Protein AF-0000000067830133 (afdb_homodimer)

Sequence (216 aa):
MEHTEMVDASSPPAPNNGHDHGHASHGDVVKRLNRAKGHLASIVTMIEEGRPCVDLAQQLHAVENALRNAKQILIHDHIDHCLSGAIEGNGRATRQALAEFKTLAKYLMEHTEMVDASSPPAPNNGHDHGHASHGDVVKRLNRAKGHLASIVTMIEEGRPCVDLAQQLHAVENALRNAKQILIHDHIDHCLSGAIEGNGRATRQALAEFKTLAKYL

Structure (mmCIF, N/CA/C/O backbone):
data_AF-0000000067830133-model_v1
#
loop_
_entity.id
_entity.type
_entity.pdbx_description
1 polymer 'Metal resistance protein'
#
loop_
_atom_site.group_PDB
_atom_site.id
_atom_site.type_symbol
_atom_site.label_atom_id
_atom_site.label_alt_id
_atom_site.label_comp_id
_atom_site.label_asym_id
_atom_site.label_entity_id
_atom_site.label_seq_id
_atom_site.pdbx_PDB_ins_code
_atom_site.Cartn_x
_atom_site.Cartn_y
_atom_site.Cartn_z
_atom_site.occupancy
_atom_site.B_iso_or_equiv
_atom_site.auth_seq_id
_atom_site.auth_comp_id
_atom_site.auth_asym_id
_atom_site.auth_atom_id
_atom_site.pdbx_PDB_model_num
ATOM 1 N N . MET A 1 1 ? -17.328 -45.812 -53.469 1 32.5 1 MET A N 1
ATOM 2 C CA . MET A 1 1 ? -17.875 -46.125 -52.125 1 32.5 1 MET A CA 1
ATOM 3 C C . MET A 1 1 ? -16.938 -45.625 -51.031 1 32.5 1 MET A C 1
ATOM 5 O O . MET A 1 1 ? -15.945 -46.281 -50.719 1 32.5 1 MET A O 1
ATOM 9 N N . GLU A 1 2 ? -16.656 -44.188 -51.062 1 34.31 2 GLU A N 1
ATOM 10 C CA . GLU A 1 2 ? -15.617 -43.406 -50.438 1 34.31 2 GLU A CA 1
ATOM 11 C C . GLU A 1 2 ? -15.773 -43.406 -48.906 1 34.31 2 GLU A C 1
ATOM 13 O O . GLU A 1 2 ? -16.844 -43.094 -48.406 1 34.31 2 GLU A O 1
ATOM 18 N N . HIS A 1 3 ? -15.148 -44.375 -48.281 1 36.84 3 HIS A N 1
ATOM 19 C CA . HIS A 1 3 ? -15.156 -44.625 -46.812 1 36.84 3 HIS A CA 1
ATOM 20 C C . HIS A 1 3 ? -14.633 -43.406 -46.062 1 36.84 3 HIS A C 1
ATOM 22 O O . HIS A 1 3 ? -13.422 -43.156 -46.062 1 36.84 3 HIS A O 1
ATOM 28 N N . THR A 1 4 ? -15.336 -42.281 -46.156 1 35.41 4 THR A N 1
ATOM 29 C CA . THR A 1 4 ? -14.883 -41.094 -45.438 1 35.41 4 THR A CA 1
ATOM 30 C C . THR A 1 4 ? -14.758 -41.375 -43.938 1 35.41 4 THR A C 1
ATOM 32 O O . THR A 1 4 ? -15.734 -41.781 -43.312 1 35.41 4 THR A O 1
ATOM 35 N N . GLU A 1 5 ? -13.602 -41.906 -43.594 1 36.25 5 GLU A N 1
ATOM 36 C CA . GLU A 1 5 ? -13.289 -42.25 -42.219 1 36.25 5 GLU A CA 1
ATOM 37 C C . GLU A 1 5 ? -13.57 -41.031 -41.312 1 36.25 5 GLU A C 1
ATOM 39 O O . GLU A 1 5 ? -13.094 -39.938 -41.562 1 36.25 5 GLU A O 1
ATOM 44 N N . MET A 1 6 ? -14.797 -41.062 -40.656 1 32.88 6 MET A N 1
ATOM 45 C CA . MET A 1 6 ? -15.258 -40.125 -39.625 1 32.88 6 MET A CA 1
ATOM 46 C C . MET A 1 6 ? -14.234 -40 -38.5 1 32.88 6 MET A C 1
ATOM 48 O O . MET A 1 6 ? -13.922 -40.969 -37.844 1 32.88 6 MET A O 1
ATOM 52 N N . VAL A 1 7 ? -13.195 -39.219 -38.719 1 40.38 7 VAL A N 1
ATOM 53 C CA . VAL A 1 7 ? -12.234 -38.906 -37.656 1 40.38 7 VAL A CA 1
ATOM 54 C C . VAL A 1 7 ? -12.969 -38.562 -36.375 1 40.38 7 VAL A C 1
ATOM 56 O O . VAL A 1 7 ? -13.969 -37.844 -36.406 1 40.38 7 VAL A O 1
ATOM 59 N N . ASP A 1 8 ? -13.062 -39.469 -35.5 1 30.95 8 ASP A N 1
ATOM 60 C CA . ASP A 1 8 ? -13.695 -39.344 -34.188 1 30.95 8 ASP A CA 1
ATOM 61 C C . ASP A 1 8 ? -13.195 -38.125 -33.469 1 30.95 8 ASP A C 1
ATOM 63 O O . ASP A 1 8 ? -12 -38 -33.188 1 30.95 8 ASP A O 1
ATOM 67 N N . ALA A 1 9 ? -13.68 -36.938 -33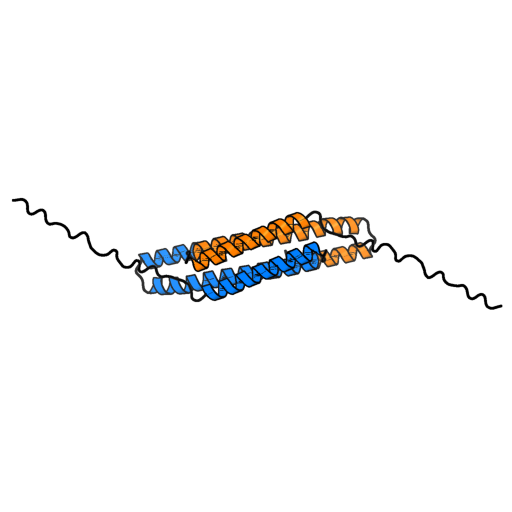.812 1 43.06 9 ALA A N 1
ATOM 68 C CA . ALA A 1 9 ? -13.484 -35.594 -33.219 1 43.06 9 ALA A CA 1
ATOM 69 C C . ALA A 1 9 ? -13.617 -35.656 -31.688 1 43.06 9 ALA A C 1
ATOM 71 O O . ALA A 1 9 ? -13.469 -34.656 -31.016 1 43.06 9 ALA A O 1
ATOM 72 N N . SER A 1 10 ? -14.297 -36.688 -31.312 1 35.19 10 SER A N 1
ATOM 73 C CA . SER A 1 10 ? -14.789 -36.344 -29.984 1 35.19 10 SER A CA 1
ATOM 74 C C . SER A 1 10 ? -13.664 -36.375 -28.953 1 35.19 10 SER A C 1
ATOM 76 O O . SER A 1 10 ? -13.781 -37.031 -27.922 1 35.19 10 SER A O 1
ATOM 78 N N . SER A 1 11 ? -12.43 -36.469 -29.297 1 39.44 11 SER A N 1
ATOM 79 C CA . SER A 1 11 ? -11.625 -36.656 -28.094 1 39.44 11 SER A CA 1
ATOM 80 C C . SER A 1 11 ? -11.984 -35.656 -27 1 39.44 11 SER A C 1
ATOM 82 O O . SER A 1 11 ? -12.188 -34.5 -27.281 1 39.44 11 SER A O 1
ATOM 84 N N . PRO A 1 12 ? -12.594 -36.156 -25.828 1 38.81 12 PRO A N 1
ATOM 85 C CA . PRO A 1 12 ? -12.969 -35.25 -24.75 1 38.81 12 PRO A CA 1
ATOM 86 C C . PRO A 1 12 ? -11.891 -34.188 -24.469 1 38.81 12 PRO A C 1
ATOM 88 O O . PRO A 1 12 ? -10.719 -34.406 -24.781 1 38.81 12 PRO A O 1
ATOM 91 N N . PRO A 1 13 ? -12.266 -32.875 -24.625 1 39.16 13 PRO A N 1
ATOM 92 C CA . PRO A 1 13 ? -11.281 -31.844 -24.312 1 39.16 13 PRO A CA 1
ATOM 93 C C . PRO A 1 13 ? -10.406 -32.219 -23.109 1 39.16 13 PRO A C 1
ATOM 95 O O . PRO A 1 13 ? -10.828 -33 -22.25 1 39.16 13 PRO A O 1
ATOM 98 N N . ALA A 1 14 ? -9.141 -32.469 -23.25 1 43.47 14 ALA A N 1
ATOM 99 C CA . ALA A 1 14 ? -8.195 -32.719 -22.172 1 43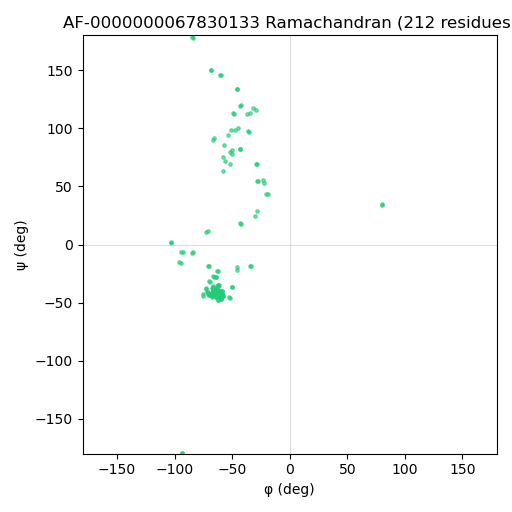.47 14 ALA A CA 1
ATOM 100 C C . ALA A 1 14 ? -8.602 -32 -20.891 1 43.47 14 ALA A C 1
ATOM 102 O O . ALA A 1 14 ? -9.234 -30.938 -20.953 1 43.47 14 ALA A O 1
ATOM 103 N N . PRO A 1 15 ? -8.93 -32.719 -19.812 1 36.06 15 PRO A N 1
ATOM 104 C CA . PRO A 1 15 ? -9.188 -31.953 -18.594 1 36.06 15 PRO A CA 1
ATOM 105 C C . PRO A 1 15 ? -8.281 -30.734 -18.484 1 36.06 15 PRO A C 1
ATOM 107 O O . PRO A 1 15 ? -7.172 -30.719 -19.031 1 36.06 15 PRO A O 1
ATOM 110 N N . ASN A 1 16 ? -8.773 -29.531 -18.906 1 33.25 16 ASN A N 1
ATOM 111 C CA . ASN A 1 16 ? -8.031 -28.344 -18.531 1 33.25 16 ASN A CA 1
ATOM 112 C C . ASN A 1 16 ? -7.281 -28.531 -17.219 1 33.25 16 ASN A C 1
ATOM 114 O O . ASN A 1 16 ? -7.898 -28.734 -16.172 1 33.25 16 ASN A O 1
ATOM 118 N N . ASN A 1 17 ? -6.418 -29.578 -17.078 1 32.44 17 ASN A N 1
ATOM 119 C CA . ASN A 1 17 ? -5.605 -29.547 -15.875 1 32.44 17 ASN A CA 1
ATOM 120 C C . ASN A 1 17 ? -5.359 -28.125 -15.391 1 32.44 17 ASN A C 1
ATOM 122 O O . ASN A 1 17 ? -4.492 -27.422 -15.93 1 32.44 17 ASN A O 1
ATOM 126 N N . GLY A 1 18 ? -6.211 -27.172 -15.625 1 35.28 18 GLY A N 1
ATOM 127 C CA . GLY A 1 18 ? -6.113 -25.859 -15.008 1 35.28 18 GLY A CA 1
ATOM 128 C C . GLY A 1 18 ? -5.461 -25.891 -13.641 1 35.28 18 GLY A C 1
ATOM 129 O O . GLY A 1 18 ? -5.973 -26.516 -12.711 1 35.28 18 GLY A O 1
ATOM 130 N N . HIS A 1 19 ? -4.184 -26.156 -13.492 1 38.12 19 HIS A N 1
ATOM 131 C CA . HIS A 1 19 ? -3.475 -25.953 -12.234 1 38.12 19 HIS A CA 1
ATOM 132 C C . HIS A 1 19 ? -4.18 -24.922 -11.359 1 38.12 19 HIS A C 1
ATOM 134 O O . HIS A 1 19 ? -4.258 -23.75 -11.719 1 38.12 19 HIS A O 1
ATOM 140 N N . ASP A 1 20 ? -5.418 -25 -11 1 43.69 20 ASP A N 1
ATOM 141 C CA . ASP A 1 20 ? -6.074 -24.266 -9.93 1 43.69 20 ASP A CA 1
ATOM 142 C C . ASP A 1 20 ? -5.059 -23.734 -8.93 1 43.69 20 ASP A C 1
ATOM 144 O O . ASP A 1 20 ? -4.578 -24.484 -8.07 1 43.69 20 ASP A O 1
ATOM 148 N N . HIS A 1 21 ? -3.902 -23.156 -9.312 1 47.38 21 HIS A N 1
ATOM 149 C CA . HIS A 1 21 ? -2.795 -22.609 -8.531 1 47.38 21 HIS A CA 1
ATOM 150 C C . HIS A 1 21 ? -3.305 -21.781 -7.359 1 47.38 21 HIS A C 1
ATOM 152 O O . HIS A 1 21 ? -3.172 -20.547 -7.359 1 47.38 21 HIS A O 1
ATOM 158 N N . GLY A 1 22 ? -4.512 -21.922 -6.949 1 55.16 22 GLY A N 1
ATOM 159 C CA . GLY A 1 22 ? -4.625 -21.297 -5.637 1 55.16 22 GLY A CA 1
ATOM 160 C C . GLY A 1 22 ? -3.443 -21.609 -4.734 1 55.16 22 GLY A C 1
ATOM 161 O O . GLY A 1 22 ? -3.252 -22.75 -4.312 1 55.16 22 GLY A O 1
ATOM 162 N N . HIS A 1 23 ? -2.309 -20.797 -4.957 1 65.69 23 HIS A N 1
ATOM 163 C CA . HIS A 1 23 ? -1.154 -20.969 -4.078 1 65.69 23 HIS A CA 1
ATOM 164 C C . HIS A 1 23 ? -1.579 -21.031 -2.617 1 65.69 23 HIS A C 1
ATOM 166 O O . HIS A 1 23 ? -2.658 -20.562 -2.256 1 65.69 23 HIS A O 1
ATOM 172 N N . ALA A 1 24 ? -1.068 -21.969 -1.893 1 68.44 24 ALA A N 1
ATOM 173 C CA . ALA A 1 24 ? -1.232 -22.141 -0.453 1 68.44 24 ALA A CA 1
ATOM 174 C C . ALA A 1 24 ? -1.333 -20.797 0.259 1 68.44 24 ALA A C 1
ATOM 176 O O . ALA A 1 24 ? -1.973 -20.688 1.308 1 68.44 24 ALA A O 1
ATOM 177 N N . SER A 1 25 ? -0.864 -19.797 -0.511 1 82.25 25 SER A N 1
ATOM 178 C CA . SER A 1 25 ? -0.755 -18.5 0.155 1 82.25 25 SER A CA 1
ATOM 179 C C . SER A 1 25 ? -2.002 -17.656 -0.077 1 82.25 25 SER A C 1
ATOM 181 O O . SER A 1 25 ? -2.211 -16.656 0.605 1 82.25 25 SER A O 1
ATOM 183 N N . HIS A 1 26 ? -2.932 -18.109 -0.928 1 88.75 26 HIS A N 1
ATOM 184 C CA . HIS A 1 26 ? -4.016 -17.219 -1.351 1 88.75 26 HIS A CA 1
ATOM 185 C C . HIS A 1 26 ? -4.93 -16.875 -0.181 1 88.75 26 HIS A C 1
ATOM 187 O O . HIS A 1 26 ? -5.348 -15.727 -0.035 1 88.75 26 HIS A O 1
ATOM 193 N N . GLY A 1 27 ? -5.152 -17.875 0.619 1 91.81 27 GLY A N 1
ATOM 194 C CA . GLY A 1 27 ? -5.965 -17.594 1.792 1 91.81 27 GLY A CA 1
ATOM 195 C C . GLY A 1 27 ? -5.34 -16.594 2.732 1 91.81 27 GLY A C 1
ATOM 196 O O . GLY A 1 27 ? -6.02 -15.68 3.221 1 91.81 27 GLY A O 1
ATOM 197 N N . ASP A 1 28 ? -4.09 -16.703 2.992 1 93.38 28 ASP A N 1
ATOM 198 C CA . ASP A 1 28 ? -3.361 -15.789 3.861 1 93.38 28 ASP A CA 1
ATOM 199 C C . ASP A 1 28 ? -3.324 -14.383 3.268 1 93.38 28 ASP A C 1
ATOM 201 O O . ASP A 1 28 ? -3.492 -13.398 3.986 1 93.38 28 ASP A O 1
ATOM 205 N N . VAL A 1 29 ? -3.111 -14.336 1.994 1 96.56 29 VAL A N 1
ATOM 206 C CA . VAL A 1 29 ? -3.047 -13.039 1.321 1 96.56 29 VAL A CA 1
ATOM 207 C C . VAL A 1 29 ? -4.402 -12.344 1.409 1 96.56 29 VAL A C 1
ATOM 209 O O . VAL A 1 29 ? -4.473 -11.141 1.675 1 96.56 29 VAL A O 1
ATOM 212 N N . VAL A 1 30 ? -5.48 -13.109 1.263 1 97.56 30 VAL A N 1
ATOM 213 C CA . VAL A 1 30 ? -6.824 -12.555 1.364 1 97.56 30 VAL A CA 1
ATOM 214 C C . VAL A 1 30 ? -7.039 -11.969 2.758 1 97.56 30 VAL A C 1
ATOM 216 O O . VAL A 1 30 ? -7.555 -10.852 2.9 1 97.56 30 VAL A O 1
ATOM 219 N N . LYS A 1 31 ? -6.605 -12.68 3.766 1 97.44 31 LYS A N 1
ATOM 220 C CA . LYS A 1 31 ? -6.746 -12.203 5.137 1 97.44 31 LYS A CA 1
ATOM 221 C C . LYS A 1 31 ? -5.961 -10.914 5.352 1 97.44 31 LYS A C 1
ATOM 223 O O . LYS A 1 31 ? -6.453 -9.977 5.984 1 97.44 31 LYS A O 1
ATOM 228 N N . ARG A 1 32 ? -4.77 -10.844 4.848 1 97.5 32 ARG A N 1
ATOM 229 C CA . ARG A 1 32 ? -3.918 -9.664 4.977 1 97.5 32 ARG A CA 1
ATOM 230 C C . ARG A 1 32 ? -4.535 -8.469 4.262 1 97.5 32 ARG A C 1
ATOM 232 O O . ARG A 1 32 ? -4.52 -7.352 4.785 1 97.5 32 ARG A O 1
ATOM 239 N N . LEU A 1 33 ? -5.086 -8.68 3.092 1 98.19 33 LEU A N 1
ATOM 240 C CA . LEU A 1 33 ? -5.691 -7.594 2.33 1 98.19 33 LEU A CA 1
ATOM 241 C C . LEU A 1 33 ? -6.941 -7.07 3.029 1 98.19 33 LEU A C 1
ATOM 243 O O . LEU A 1 33 ? -7.191 -5.863 3.045 1 98.19 33 LEU A O 1
ATOM 247 N N . ASN A 1 34 ? -7.691 -7.98 3.633 1 98.19 34 ASN A N 1
ATOM 248 C CA . ASN A 1 34 ? -8.875 -7.559 4.375 1 98.19 34 ASN A CA 1
ATOM 249 C C . ASN A 1 34 ? -8.5 -6.734 5.605 1 98.19 34 ASN A C 1
ATOM 251 O O . ASN A 1 34 ? -9.164 -5.754 5.926 1 98.19 34 ASN A O 1
ATOM 255 N N . ARG A 1 35 ? -7.434 -7.105 6.191 1 98.31 35 ARG A N 1
ATOM 256 C CA . ARG A 1 35 ? -6.941 -6.32 7.32 1 98.31 35 ARG A CA 1
ATOM 257 C C . ARG A 1 35 ? -6.484 -4.938 6.871 1 98.31 35 ARG A C 1
ATOM 259 O O . ARG A 1 35 ? -6.777 -3.938 7.527 1 98.31 35 ARG A O 1
ATOM 266 N N . ALA A 1 36 ? -5.824 -4.902 5.781 1 98.56 36 ALA A N 1
ATOM 267 C CA . ALA A 1 36 ? -5.359 -3.627 5.234 1 98.56 36 ALA A CA 1
ATOM 268 C C . ALA A 1 36 ? -6.535 -2.723 4.879 1 98.56 36 ALA A C 1
ATOM 270 O O . ALA A 1 36 ? -6.488 -1.513 5.117 1 98.56 36 ALA A O 1
ATOM 271 N N . LYS A 1 37 ? -7.566 -3.283 4.352 1 98.25 37 LYS A N 1
ATOM 272 C CA . LYS A 1 37 ? -8.781 -2.537 4.035 1 98.25 37 LYS A CA 1
ATOM 273 C C . LYS A 1 37 ? -9.375 -1.896 5.285 1 98.25 37 LYS A C 1
ATOM 275 O O . LYS A 1 37 ? -9.727 -0.716 5.277 1 98.25 37 LYS A O 1
ATOM 280 N N . GLY A 1 38 ? -9.461 -2.684 6.301 1 98 38 GLY A N 1
ATOM 281 C CA . GLY A 1 38 ? -9.953 -2.15 7.562 1 98 38 GLY A CA 1
ATOM 282 C C . GLY A 1 38 ? -9.094 -1.03 8.117 1 98 38 GLY A C 1
ATOM 283 O O . GLY A 1 38 ? -9.609 -0.029 8.609 1 98 38 GLY A O 1
ATOM 284 N N . HIS A 1 39 ? -7.789 -1.249 8.023 1 98.75 39 HIS A N 1
ATOM 285 C CA . HIS A 1 39 ? -6.859 -0.228 8.492 1 98.75 39 HIS A CA 1
ATOM 286 C C . HIS A 1 39 ? -7.02 1.068 7.711 1 98.75 39 HIS A C 1
ATOM 288 O O . HIS A 1 39 ? -7.027 2.156 8.289 1 98.75 39 HIS A O 1
ATOM 294 N N . LEU A 1 40 ? -7.219 0.953 6.434 1 98.56 40 LEU A N 1
ATOM 295 C CA . LEU A 1 40 ? -7.434 2.137 5.609 1 98.56 40 LEU A CA 1
ATOM 296 C C . LEU A 1 40 ? -8.711 2.861 6.023 1 98.56 40 LEU A C 1
ATOM 298 O O . LEU A 1 40 ? -8.742 4.094 6.074 1 98.56 40 LEU A O 1
ATOM 302 N N . ALA A 1 41 ? -9.75 2.105 6.332 1 98.19 41 ALA A N 1
ATOM 303 C CA . ALA A 1 41 ? -10.992 2.705 6.801 1 98.19 41 ALA A CA 1
ATOM 304 C C . ALA A 1 41 ? -10.781 3.479 8.102 1 98.19 41 ALA A C 1
ATOM 306 O O . ALA A 1 41 ? -11.32 4.57 8.273 1 98.19 41 ALA A O 1
ATOM 307 N N . SER A 1 42 ? -9.984 2.893 8.93 1 98.38 42 SER A N 1
ATOM 308 C CA . SER A 1 42 ? -9.68 3.555 10.188 1 98.38 42 SER A CA 1
ATOM 309 C C . SER A 1 42 ? -8.914 4.855 9.953 1 98.38 42 SER A C 1
ATOM 311 O O . SER A 1 42 ? -9.172 5.859 10.617 1 98.38 42 SER A O 1
ATOM 313 N N . ILE A 1 43 ? -8.023 4.848 9.031 1 98.38 43 ILE A N 1
ATOM 314 C CA . ILE A 1 43 ? -7.23 6.035 8.742 1 98.38 43 ILE A CA 1
ATOM 315 C C . ILE A 1 43 ? -8.133 7.141 8.195 1 98.38 43 ILE A C 1
ATOM 317 O O . ILE A 1 43 ? -7.969 8.312 8.547 1 98.38 43 ILE A O 1
ATOM 321 N N . VAL A 1 44 ? -9.086 6.785 7.359 1 97.94 44 VAL A N 1
ATOM 322 C CA . VAL A 1 44 ? -10.047 7.75 6.84 1 97.94 44 VAL A CA 1
ATOM 323 C C . VAL A 1 44 ? -10.789 8.414 7.996 1 97.94 44 VAL A C 1
ATOM 325 O O . VAL A 1 44 ? -10.938 9.633 8.031 1 97.94 44 VAL A O 1
ATOM 328 N N . THR A 1 45 ? -11.203 7.621 8.961 1 97.88 45 THR A N 1
ATOM 329 C CA . THR A 1 45 ? -11.875 8.141 10.148 1 97.88 45 THR A CA 1
ATOM 330 C C . THR A 1 45 ? -10.961 9.086 10.914 1 97.88 45 THR A C 1
ATOM 332 O O . THR A 1 45 ? -11.398 10.148 11.367 1 97.88 45 THR A O 1
ATOM 335 N N . MET A 1 46 ? -9.703 8.703 11.031 1 97.06 46 MET A N 1
ATOM 336 C CA . MET A 1 46 ? -8.727 9.531 11.742 1 97.06 46 MET A CA 1
ATOM 337 C C . MET A 1 46 ? -8.57 10.883 11.055 1 97.06 46 MET A C 1
ATOM 339 O O . MET A 1 46 ? -8.43 11.906 11.727 1 97.06 46 MET A O 1
ATOM 343 N N . ILE A 1 47 ? -8.562 10.844 9.727 1 96.06 47 ILE A N 1
ATOM 344 C CA . ILE A 1 47 ? -8.461 12.094 8.977 1 96.06 47 ILE A CA 1
ATOM 345 C C . ILE A 1 47 ? -9.664 12.977 9.281 1 96.06 47 ILE A C 1
ATOM 347 O O . ILE A 1 47 ? -9.516 14.172 9.555 1 96.06 47 ILE A O 1
ATOM 351 N N . GLU A 1 48 ? -10.828 12.422 9.297 1 93.75 48 GLU A N 1
ATOM 352 C CA . GLU A 1 48 ? -12.07 13.156 9.539 1 93.75 48 GLU A CA 1
ATOM 353 C C . GLU A 1 48 ? -12.133 13.688 10.961 1 93.75 48 GLU A C 1
ATOM 355 O O . GLU A 1 48 ? -12.734 14.734 11.211 1 93.75 48 GLU A O 1
ATOM 360 N N . GLU A 1 49 ? -11.461 13.031 11.875 1 95.12 49 GLU A N 1
ATOM 361 C CA . GLU A 1 49 ? -11.414 13.422 13.281 1 95.12 49 GLU A CA 1
ATOM 362 C C . GLU A 1 49 ? -10.336 14.477 13.523 1 95.12 49 GLU A C 1
ATOM 364 O O . GLU A 1 49 ? -10.188 14.977 14.633 1 95.12 49 GLU A O 1
ATOM 369 N N . GLY A 1 50 ? -9.562 14.75 12.516 1 92.94 50 GLY A N 1
ATOM 370 C CA . GLY A 1 50 ? -8.555 15.789 12.609 1 92.94 50 GLY A CA 1
ATOM 371 C C . GLY A 1 50 ? -7.293 15.336 13.328 1 92.94 50 GLY A C 1
ATOM 372 O O . GLY A 1 50 ? -6.672 16.109 14.055 1 92.94 50 GLY A O 1
ATOM 373 N N . ARG A 1 51 ? -6.953 14.102 13.156 1 94.38 51 ARG A N 1
ATOM 374 C CA . ARG A 1 51 ? -5.734 13.578 13.773 1 94.38 51 ARG A CA 1
ATOM 375 C C . ARG A 1 51 ? -4.496 14.203 13.133 1 94.38 51 ARG A C 1
ATOM 377 O O . ARG A 1 51 ? -4.516 14.586 11.961 1 94.38 51 ARG A O 1
ATOM 384 N N . PRO A 1 52 ? -3.379 14.367 13.867 1 91.19 52 PRO A N 1
ATOM 385 C CA . PRO A 1 52 ? -2.16 14.992 13.344 1 91.19 52 PRO A CA 1
ATOM 386 C C . PRO A 1 52 ? -1.584 14.25 12.141 1 91.19 52 PRO A C 1
ATOM 388 O O . PRO A 1 52 ? -1.604 13.016 12.102 1 91.19 52 PRO A O 1
ATOM 391 N N . CYS A 1 53 ? -1.036 14.961 11.273 1 91.38 53 CYS A N 1
ATOM 392 C CA . CYS A 1 53 ? -0.497 14.43 10.031 1 91.38 53 CYS A CA 1
ATOM 393 C C . CYS A 1 53 ? 0.619 13.43 10.297 1 91.38 53 CYS A C 1
ATOM 395 O O . CYS A 1 53 ? 0.774 12.453 9.562 1 91.38 53 CYS A O 1
ATOM 397 N N . VAL A 1 54 ? 1.39 13.656 11.312 1 91.62 54 VAL A N 1
ATOM 398 C CA . VAL A 1 54 ? 2.49 12.758 11.648 1 91.62 54 VAL A CA 1
ATOM 399 C C . VAL A 1 54 ? 1.94 11.367 11.977 1 91.62 54 VAL A C 1
ATOM 401 O O . VAL A 1 54 ? 2.504 10.359 11.562 1 91.62 54 VAL A O 1
ATOM 404 N N . ASP A 1 55 ? 0.852 11.328 12.711 1 94.56 55 ASP A N 1
ATOM 405 C CA . ASP A 1 55 ? 0.199 10.062 13.031 1 94.56 55 ASP A CA 1
ATOM 406 C C . ASP A 1 55 ? -0.364 9.398 11.781 1 94.56 55 ASP A C 1
ATOM 408 O O . ASP A 1 55 ? -0.209 8.188 11.586 1 94.56 55 ASP A O 1
ATOM 412 N N . LEU A 1 56 ? -0.956 10.188 10.977 1 96.88 56 LEU A N 1
ATOM 413 C CA . LEU A 1 56 ? -1.543 9.664 9.75 1 96.88 56 LEU A CA 1
ATOM 414 C C . LEU A 1 56 ? -0.469 9.07 8.844 1 96.88 56 LEU A C 1
ATOM 416 O O . LEU A 1 56 ? -0.662 7.996 8.266 1 96.88 56 LEU A O 1
ATOM 420 N N . ALA A 1 57 ? 0.634 9.781 8.734 1 96.25 57 ALA A N 1
ATOM 421 C CA . ALA A 1 57 ? 1.742 9.305 7.91 1 96.25 57 ALA A CA 1
ATOM 422 C C . ALA A 1 57 ? 2.27 7.965 8.414 1 96.25 57 ALA A C 1
ATOM 424 O O . ALA A 1 57 ? 2.561 7.062 7.629 1 96.25 57 ALA A O 1
ATOM 425 N N . GLN A 1 58 ? 2.332 7.906 9.695 1 97 58 GLN A N 1
ATOM 426 C CA . GLN A 1 58 ? 2.807 6.672 10.312 1 97 58 GLN A CA 1
ATOM 427 C C . GLN A 1 58 ? 1.863 5.508 10.016 1 97 58 GLN A C 1
ATOM 429 O O . GLN A 1 58 ? 2.311 4.41 9.68 1 97 58 GLN A O 1
ATOM 434 N N . GLN A 1 59 ? 0.606 5.75 10.156 1 97.94 59 GLN A N 1
ATOM 435 C CA . GLN A 1 59 ? -0.382 4.707 9.898 1 97.94 59 GLN A CA 1
ATOM 436 C C . GLN A 1 59 ? -0.395 4.32 8.422 1 97.94 59 GLN A C 1
ATOM 438 O O . GLN A 1 59 ? -0.484 3.137 8.086 1 97.94 59 GLN A O 1
ATOM 443 N N . LEU A 1 60 ? -0.293 5.328 7.52 1 98.19 60 LEU A N 1
ATOM 444 C CA . LEU A 1 60 ? -0.239 5.039 6.094 1 98.19 60 LEU A CA 1
ATOM 445 C C . LEU A 1 60 ? 1.004 4.227 5.746 1 98.19 60 LEU A C 1
ATOM 447 O O . LEU A 1 60 ? 0.949 3.33 4.902 1 98.19 60 LEU A O 1
ATOM 451 N N . HIS A 1 61 ? 2.088 4.504 6.332 1 98.06 61 HIS A N 1
ATOM 452 C CA . HIS A 1 61 ? 3.318 3.742 6.137 1 98.06 61 HIS A CA 1
ATOM 453 C C . HIS A 1 61 ? 3.139 2.287 6.555 1 98.06 61 HIS A C 1
ATOM 455 O O . HIS A 1 61 ? 3.611 1.376 5.871 1 98.06 61 HIS A O 1
ATOM 461 N N . ALA A 1 62 ? 2.447 2.076 7.652 1 98.31 62 ALA A N 1
ATOM 462 C CA . ALA A 1 62 ? 2.191 0.726 8.141 1 98.31 62 ALA A CA 1
ATOM 463 C C . ALA A 1 62 ? 1.36 -0.074 7.145 1 98.31 62 ALA A C 1
ATOM 465 O O . ALA A 1 62 ? 1.642 -1.248 6.895 1 98.31 62 ALA A O 1
ATOM 466 N N . VAL A 1 63 ? 0.364 0.535 6.586 1 98.5 63 VAL A N 1
ATOM 467 C CA . VAL A 1 63 ? -0.483 -0.176 5.633 1 98.5 63 VAL A CA 1
ATOM 468 C C . VAL A 1 63 ? 0.298 -0.448 4.348 1 98.5 63 VAL A C 1
ATOM 470 O O . VAL A 1 63 ? 0.18 -1.525 3.76 1 98.5 63 VAL A O 1
ATOM 473 N N . GLU A 1 64 ? 1.034 0.538 3.865 1 98 64 GLU A N 1
ATOM 474 C CA . GLU A 1 64 ? 1.9 0.367 2.703 1 98 64 GLU A CA 1
ATOM 475 C C . GLU A 1 64 ? 2.828 -0.833 2.877 1 98 64 GLU A C 1
ATOM 477 O O . GLU A 1 64 ? 2.959 -1.659 1.972 1 98 64 GLU A O 1
ATOM 482 N N . ASN A 1 65 ? 3.432 -0.93 4.059 1 97.81 65 ASN A N 1
ATOM 483 C CA . ASN A 1 65 ? 4.324 -2.045 4.359 1 97.81 65 ASN A CA 1
ATOM 484 C C . ASN A 1 65 ? 3.572 -3.375 4.375 1 97.81 65 ASN A C 1
ATOM 486 O O . ASN A 1 65 ? 4.082 -4.387 3.891 1 97.81 65 ASN A O 1
ATOM 490 N N . ALA A 1 66 ? 2.43 -3.373 4.965 1 97.88 66 ALA A N 1
ATOM 491 C CA . ALA A 1 66 ? 1.61 -4.582 5.004 1 97.88 66 ALA A CA 1
ATOM 492 C C . ALA A 1 66 ? 1.286 -5.07 3.596 1 97.88 66 ALA A C 1
ATOM 494 O O . ALA A 1 66 ? 1.347 -6.273 3.32 1 97.88 66 ALA A O 1
ATOM 495 N N . LEU A 1 67 ? 1 -4.191 2.709 1 98 67 LEU A N 1
ATOM 496 C CA . LEU A 1 67 ? 0.67 -4.543 1.332 1 98 67 LEU A CA 1
ATOM 497 C C . LEU A 1 67 ? 1.905 -5.039 0.586 1 98 67 LEU A C 1
ATOM 499 O O . LEU A 1 67 ? 1.828 -5.996 -0.184 1 98 67 LEU A O 1
ATOM 503 N N . ARG A 1 68 ? 3.002 -4.406 0.803 1 97.31 68 ARG A N 1
ATOM 504 C CA . ARG A 1 68 ? 4.258 -4.848 0.208 1 97.31 68 ARG A CA 1
ATOM 505 C C . ARG A 1 68 ? 4.598 -6.273 0.628 1 97.31 68 ARG A C 1
ATOM 507 O O . ARG A 1 68 ? 4.965 -7.102 -0.206 1 97.31 68 ARG A O 1
ATOM 514 N N . ASN A 1 69 ? 4.398 -6.512 1.889 1 97.06 69 ASN A N 1
ATOM 515 C CA . ASN A 1 69 ? 4.668 -7.844 2.412 1 97.06 69 ASN A CA 1
ATOM 516 C C . ASN A 1 69 ? 3.725 -8.883 1.812 1 97.06 69 ASN A C 1
ATOM 518 O O . ASN A 1 69 ? 4.148 -9.984 1.455 1 97.06 69 ASN A O 1
ATOM 522 N N . ALA A 1 70 ? 2.484 -8.555 1.726 1 96.88 70 ALA A N 1
ATOM 523 C CA . ALA A 1 70 ? 1.514 -9.453 1.111 1 96.88 70 ALA A CA 1
ATOM 524 C C . ALA A 1 70 ? 1.891 -9.766 -0.335 1 96.88 70 ALA A C 1
ATOM 526 O O . ALA A 1 70 ? 1.828 -10.922 -0.765 1 96.88 70 ALA A O 1
ATOM 527 N N . LYS A 1 71 ? 2.273 -8.766 -1.075 1 97.25 71 LYS A N 1
ATOM 528 C CA . LYS A 1 71 ? 2.705 -8.922 -2.461 1 97.25 71 LYS A CA 1
ATOM 529 C C . LYS A 1 71 ? 3.92 -9.836 -2.559 1 97.25 71 LYS A C 1
ATOM 531 O O . LYS A 1 71 ? 3.971 -10.719 -3.416 1 97.25 71 LYS A O 1
ATOM 536 N N . GLN A 1 72 ? 4.84 -9.68 -1.658 1 96.12 72 GLN A N 1
ATOM 537 C CA . GLN A 1 72 ? 6.059 -10.484 -1.649 1 96.12 72 GLN A CA 1
ATOM 538 C C . GLN A 1 72 ? 5.746 -11.945 -1.365 1 96.12 72 GLN A C 1
ATOM 540 O O . GLN A 1 72 ? 6.32 -12.844 -1.987 1 96.12 72 GLN A O 1
ATOM 545 N N . ILE A 1 73 ? 4.883 -12.141 -0.447 1 93.94 73 ILE A N 1
ATOM 546 C CA . ILE A 1 73 ? 4.477 -13.508 -0.119 1 93.94 73 ILE A CA 1
ATOM 547 C C . ILE A 1 73 ? 3.865 -14.172 -1.349 1 93.94 73 ILE A C 1
ATOM 549 O O . ILE A 1 73 ? 4.199 -15.312 -1.675 1 93.94 73 ILE A O 1
ATOM 553 N N . LEU A 1 74 ? 3.035 -13.492 -2.021 1 93.56 74 LEU A N 1
ATOM 554 C CA . LEU A 1 74 ? 2.377 -14 -3.219 1 93.56 74 LEU A CA 1
ATOM 555 C C . LEU A 1 74 ? 3.4 -14.352 -4.293 1 93.56 74 LEU A C 1
ATOM 557 O O . LEU A 1 74 ? 3.34 -15.438 -4.887 1 93.56 74 LEU A O 1
ATOM 561 N N . ILE A 1 75 ? 4.332 -13.5 -4.508 1 93.31 75 ILE A N 1
ATOM 562 C CA . ILE A 1 75 ? 5.344 -13.664 -5.547 1 93.31 75 ILE A CA 1
ATOM 563 C C . ILE A 1 75 ? 6.258 -14.836 -5.191 1 93.31 75 ILE A C 1
ATOM 565 O O . ILE A 1 75 ? 6.566 -15.672 -6.043 1 93.31 75 ILE A O 1
ATOM 569 N N . HIS A 1 76 ? 6.648 -14.852 -3.943 1 90.5 76 HIS A N 1
ATOM 570 C CA . HIS A 1 76 ? 7.539 -15.922 -3.51 1 90.5 76 HIS A CA 1
ATOM 571 C C . HIS A 1 76 ? 6.863 -17.281 -3.625 1 90.5 76 HIS A C 1
ATOM 573 O O . HIS A 1 76 ? 7.492 -18.266 -4.043 1 90.5 76 HIS A O 1
ATOM 579 N N . ASP A 1 77 ? 5.625 -17.359 -3.23 1 88.62 77 ASP A N 1
ATOM 580 C CA . ASP A 1 77 ? 4.867 -18.594 -3.363 1 88.62 77 ASP A CA 1
ATOM 581 C C . ASP A 1 77 ? 4.793 -19.047 -4.82 1 88.62 77 ASP A C 1
ATOM 583 O O . ASP A 1 77 ? 4.98 -20.219 -5.125 1 88.62 77 ASP A O 1
ATOM 587 N N . HIS A 1 78 ? 4.57 -18.109 -5.738 1 87.12 78 HIS A N 1
ATOM 588 C CA . HIS A 1 78 ? 4.527 -18.406 -7.168 1 87.12 78 HIS A CA 1
ATOM 589 C C . HIS A 1 78 ? 5.867 -18.938 -7.66 1 87.12 78 HIS A C 1
ATOM 591 O O . HIS A 1 78 ? 5.922 -19.938 -8.383 1 87.12 78 HIS A O 1
ATOM 597 N N . ILE A 1 79 ? 6.902 -18.266 -7.301 1 85.31 79 ILE A N 1
ATOM 598 C CA . ILE A 1 79 ? 8.242 -18.641 -7.73 1 85.31 79 ILE A CA 1
ATOM 599 C C . ILE A 1 79 ? 8.57 -20.047 -7.238 1 85.31 79 ILE A C 1
ATOM 601 O O . ILE A 1 79 ? 9.125 -20.859 -7.984 1 85.31 79 ILE A O 1
ATOM 605 N N . ASP A 1 80 ? 8.266 -20.359 -6.066 1 84.06 80 ASP A N 1
ATOM 606 C CA . ASP A 1 80 ? 8.539 -21.672 -5.496 1 84.06 80 ASP A CA 1
ATOM 607 C C . ASP A 1 80 ? 7.812 -22.766 -6.27 1 84.06 80 ASP A C 1
ATOM 609 O O . ASP A 1 80 ? 8.383 -23.828 -6.543 1 84.06 80 ASP A O 1
ATOM 613 N N . HIS A 1 81 ? 6.605 -22.531 -6.68 1 81.5 81 HIS A N 1
ATOM 614 C CA . HIS A 1 81 ? 5.82 -23.516 -7.402 1 81.5 81 HIS A CA 1
ATOM 615 C C . HIS A 1 81 ? 6.297 -23.656 -8.844 1 81.5 81 HIS A C 1
ATOM 617 O O . HIS A 1 81 ? 6.383 -24.766 -9.375 1 81.5 81 HIS A O 1
ATOM 623 N N . CYS A 1 82 ? 6.547 -22.516 -9.484 1 77.94 82 CYS A N 1
ATOM 624 C CA . CYS A 1 82 ? 7 -22.531 -10.867 1 77.94 82 CYS A CA 1
ATOM 625 C C . CYS A 1 82 ? 8.391 -23.141 -10.984 1 77.94 82 CYS A C 1
ATOM 627 O O . CYS A 1 82 ? 8.68 -23.875 -11.938 1 77.94 82 CYS A O 1
ATOM 629 N N . LEU A 1 83 ? 9.281 -22.781 -10.062 1 78.56 83 LEU A N 1
ATOM 630 C CA . LEU A 1 83 ? 10.633 -23.344 -10.07 1 78.56 83 LEU A CA 1
ATOM 631 C C . LEU A 1 83 ? 10.594 -24.859 -9.859 1 78.56 83 LEU A C 1
ATOM 633 O O . LEU A 1 83 ? 11.336 -25.594 -10.508 1 78.56 83 LEU A O 1
ATOM 637 N N . SER A 1 84 ? 9.758 -25.344 -9.125 1 77.19 84 SER A N 1
ATOM 638 C CA . SER A 1 84 ? 9.602 -26.781 -8.914 1 77.19 84 SER A CA 1
ATOM 639 C C . SER A 1 84 ? 9.125 -27.484 -10.188 1 77.19 84 SER A C 1
ATOM 641 O O . SER A 1 84 ? 9.609 -28.562 -10.531 1 77.19 84 SER A O 1
ATOM 643 N N . GLY A 1 85 ? 8.242 -26.844 -10.906 1 74.19 85 GLY A N 1
ATOM 644 C CA . GLY A 1 85 ? 7.746 -27.391 -12.156 1 74.19 85 GLY A CA 1
ATOM 645 C C . GLY A 1 85 ? 8.766 -27.344 -13.281 1 74.19 85 GLY A C 1
ATOM 646 O O . GLY A 1 85 ? 8.852 -28.266 -14.094 1 74.19 85 GLY A O 1
ATOM 647 N N . ALA A 1 86 ? 9.523 -26.25 -13.297 1 75.38 86 ALA A N 1
ATOM 648 C CA . ALA A 1 86 ? 10.523 -26.047 -14.344 1 75.38 86 ALA A CA 1
ATOM 649 C C . ALA A 1 86 ? 11.648 -27.078 -14.227 1 75.38 86 ALA A C 1
ATOM 651 O O . ALA A 1 86 ? 12.18 -27.547 -15.242 1 75.38 86 ALA A O 1
ATOM 652 N N . ILE A 1 87 ? 12 -27.328 -13.008 1 75.25 87 ILE A N 1
ATOM 653 C CA . ILE A 1 87 ? 13.062 -28.297 -12.773 1 75.25 87 ILE A CA 1
ATOM 654 C C . ILE A 1 87 ? 12.609 -29.688 -13.25 1 75.25 87 ILE A C 1
ATOM 656 O O . ILE A 1 87 ? 13.406 -30.453 -13.789 1 75.25 87 ILE A O 1
ATOM 660 N N . GLU A 1 88 ? 11.266 -29.938 -13.219 1 72.94 88 GLU A N 1
ATOM 661 C CA . GLU A 1 88 ? 10.734 -31.234 -13.594 1 72.94 88 GLU A CA 1
ATOM 662 C C . GLU A 1 88 ? 10.305 -31.266 -15.062 1 72.94 88 GLU A C 1
ATOM 664 O O . GLU A 1 88 ? 10.094 -32.344 -15.633 1 72.94 88 GLU A O 1
ATOM 669 N N . GLY A 1 89 ? 10.188 -30.062 -15.57 1 73.94 89 GLY A N 1
ATOM 670 C CA . GLY A 1 89 ? 9.609 -29.938 -16.891 1 73.94 89 GLY A CA 1
ATOM 671 C C . GLY A 1 89 ? 10.656 -29.922 -18 1 73.94 89 GLY A C 1
ATOM 672 O O . GLY A 1 89 ? 11.828 -30.188 -17.75 1 73.94 89 GLY A O 1
ATOM 673 N N . ASN A 1 90 ? 10.102 -29.797 -19.203 1 80.12 90 ASN A N 1
ATOM 674 C CA . ASN A 1 90 ? 10.953 -29.703 -20.375 1 80.12 90 ASN A CA 1
ATOM 675 C C . ASN A 1 90 ? 11.406 -28.266 -20.625 1 80.12 90 ASN A C 1
ATOM 677 O O . ASN A 1 90 ? 11.164 -27.375 -19.797 1 80.12 90 ASN A O 1
ATOM 681 N N . GLY A 1 91 ? 12.172 -28.062 -21.594 1 79.81 91 GLY A N 1
ATOM 682 C CA . GLY A 1 91 ? 12.742 -26.781 -21.969 1 79.81 91 GLY A CA 1
ATOM 683 C C . GLY A 1 91 ? 11.703 -25.672 -22.062 1 79.81 91 GLY A C 1
ATOM 684 O O . GLY A 1 91 ? 11.953 -24.547 -21.641 1 79.81 91 GLY A O 1
ATOM 685 N N . ARG A 1 92 ? 10.516 -26.031 -22.531 1 83.31 92 ARG A N 1
ATOM 686 C CA . ARG A 1 92 ? 9.453 -25.031 -22.703 1 83.31 92 ARG A CA 1
ATOM 687 C C . ARG A 1 92 ? 8.922 -24.578 -21.344 1 83.31 92 ARG A C 1
ATOM 689 O O . ARG A 1 92 ? 8.719 -23.391 -21.125 1 83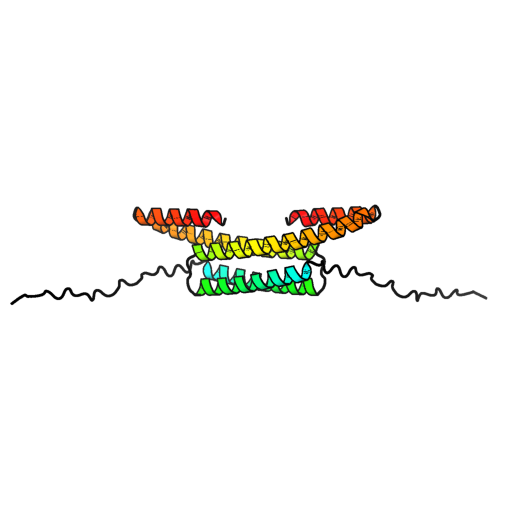.31 92 ARG A O 1
ATOM 696 N N . ALA A 1 93 ? 8.695 -25.547 -20.359 1 78.81 93 ALA A N 1
ATOM 697 C CA . ALA A 1 93 ? 8.219 -25.234 -19.016 1 78.81 93 ALA A CA 1
ATOM 698 C C . 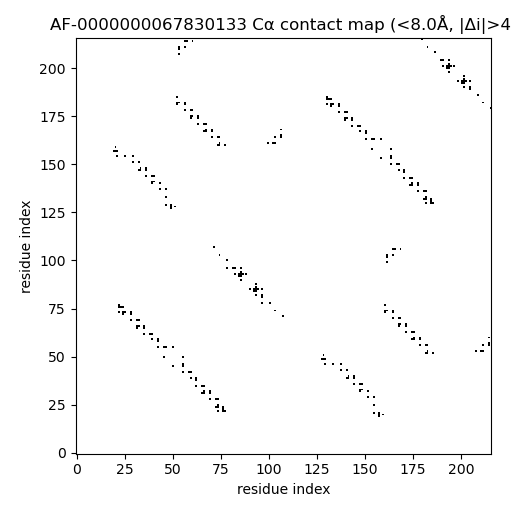ALA A 1 93 ? 9.219 -24.344 -18.266 1 78.81 93 ALA A C 1
ATOM 700 O O . ALA A 1 93 ? 8.828 -23.422 -17.562 1 78.81 93 ALA A O 1
ATOM 701 N N . THR A 1 94 ? 10.453 -24.547 -18.484 1 84.12 94 THR A N 1
ATOM 702 C CA . THR A 1 94 ? 11.523 -23.797 -17.844 1 84.12 94 THR A CA 1
ATOM 703 C C . THR A 1 94 ? 11.57 -22.359 -18.375 1 84.12 94 THR A C 1
ATOM 705 O O . THR A 1 94 ? 11.719 -21.422 -17.594 1 84.12 94 THR A O 1
ATOM 708 N N . ARG A 1 95 ? 11.406 -22.188 -19.625 1 85.88 95 ARG A N 1
ATOM 709 C CA . ARG A 1 95 ? 11.414 -20.859 -20.234 1 85.88 95 ARG A CA 1
ATOM 710 C C . ARG A 1 95 ? 10.219 -20.031 -19.766 1 85.88 95 ARG A C 1
ATOM 712 O O . ARG A 1 95 ? 10.344 -18.844 -19.5 1 85.88 95 ARG A O 1
ATOM 719 N N . GLN A 1 96 ? 9.078 -20.672 -19.703 1 84.25 96 GLN A N 1
ATOM 720 C CA . GLN A 1 96 ? 7.875 -20 -19.219 1 84.25 96 GLN A CA 1
ATOM 721 C C . GLN A 1 96 ? 8.031 -19.547 -17.766 1 84.25 96 GLN A C 1
ATOM 723 O O . GLN A 1 96 ? 7.672 -18.422 -17.422 1 84.25 96 GLN A O 1
ATOM 728 N N . ALA A 1 97 ? 8.594 -20.422 -16.984 1 83.38 97 ALA A N 1
ATOM 729 C CA . ALA A 1 97 ? 8.828 -20.109 -15.57 1 83.38 97 ALA A CA 1
ATOM 730 C C . ALA A 1 97 ? 9.789 -18.938 -15.43 1 83.38 97 ALA A C 1
ATOM 732 O O . ALA A 1 97 ? 9.578 -18.047 -14.602 1 83.38 97 ALA A O 1
ATOM 733 N N . LEU A 1 98 ? 10.805 -18.906 -16.219 1 84.94 98 LEU A N 1
ATOM 734 C CA . LEU A 1 98 ? 11.797 -17.844 -16.188 1 84.94 98 LEU A CA 1
ATOM 735 C C . LEU A 1 98 ? 11.172 -16.516 -16.609 1 84.94 98 LEU A C 1
ATOM 737 O O . LEU A 1 98 ? 11.461 -15.469 -16.031 1 84.94 98 LEU A O 1
ATOM 741 N N . ALA A 1 99 ? 10.328 -16.562 -17.625 1 87.38 99 ALA A N 1
ATOM 742 C CA . ALA A 1 99 ? 9.648 -15.367 -18.094 1 87.38 99 ALA A CA 1
ATOM 743 C C . ALA A 1 99 ? 8.734 -14.789 -17.016 1 87.38 99 ALA A C 1
ATOM 745 O O . ALA A 1 99 ? 8.711 -13.578 -16.797 1 87.38 99 ALA A O 1
ATOM 746 N N . GLU A 1 100 ? 8.023 -15.672 -16.344 1 85.62 100 GLU A N 1
ATOM 747 C CA . GLU A 1 100 ? 7.152 -15.242 -15.25 1 85.62 100 GLU A CA 1
ATOM 748 C C . GLU A 1 100 ? 7.961 -14.648 -14.102 1 85.62 100 GLU A C 1
ATOM 750 O O . GLU A 1 100 ? 7.578 -13.625 -13.523 1 85.62 100 GLU A O 1
ATOM 755 N N . PHE A 1 101 ? 9.07 -15.281 -13.867 1 86.69 101 PHE A N 1
ATOM 756 C CA . PHE A 1 101 ? 9.945 -14.797 -12.805 1 86.69 101 PHE A CA 1
ATOM 757 C C . PHE A 1 101 ? 10.469 -13.406 -13.133 1 86.69 101 PHE A C 1
ATOM 759 O O . PHE A 1 101 ? 10.484 -12.523 -12.273 1 86.69 101 PHE A O 1
ATOM 766 N N . LYS A 1 102 ? 10.844 -13.141 -14.312 1 89.69 102 LYS A N 1
ATOM 767 C CA . LYS A 1 102 ? 11.352 -11.828 -14.727 1 89.69 102 LYS A CA 1
ATOM 768 C C . LYS A 1 102 ? 10.281 -10.758 -14.578 1 89.69 102 LYS A C 1
ATOM 770 O O . LYS A 1 102 ? 10.555 -9.656 -14.102 1 89.69 102 LYS A O 1
ATOM 775 N N . THR A 1 103 ? 9.109 -11.047 -14.93 1 90.19 103 THR A N 1
ATOM 776 C CA . THR A 1 103 ? 7.996 -10.117 -14.812 1 90.19 103 THR A CA 1
ATOM 777 C C . THR A 1 103 ? 7.707 -9.797 -13.344 1 90.19 103 THR A C 1
ATOM 779 O O . THR A 1 103 ? 7.582 -8.633 -12.969 1 90.19 103 THR A O 1
ATOM 782 N N . LEU A 1 104 ? 7.719 -10.844 -12.508 1 92.94 104 LEU A N 1
ATOM 783 C CA . LEU A 1 104 ? 7.391 -10.68 -11.094 1 92.94 104 LEU A CA 1
ATOM 784 C C . LEU A 1 104 ? 8.477 -9.906 -10.359 1 92.94 104 LEU A C 1
ATOM 786 O O . LEU A 1 104 ? 8.195 -9.164 -9.414 1 92.94 104 LEU A O 1
ATOM 790 N N . ALA A 1 105 ? 9.695 -10.062 -10.797 1 88.94 105 ALA A N 1
ATOM 791 C CA . ALA A 1 105 ? 10.828 -9.406 -10.164 1 88.94 105 ALA A CA 1
ATOM 792 C C . ALA A 1 105 ? 10.711 -7.887 -10.258 1 88.94 105 ALA A C 1
ATOM 794 O O . ALA A 1 105 ? 11.234 -7.16 -9.414 1 88.94 105 ALA A O 1
ATOM 795 N N . LYS A 1 106 ? 9.953 -7.398 -11.234 1 90.69 106 LYS A N 1
ATOM 796 C CA . LYS A 1 106 ? 9.766 -5.961 -11.406 1 90.69 106 LYS A CA 1
ATOM 797 C C . LYS A 1 106 ? 8.906 -5.379 -10.289 1 90.69 106 LYS A C 1
ATOM 799 O O . LYS A 1 106 ? 8.914 -4.168 -10.062 1 90.69 106 LYS A O 1
ATOM 804 N N . TYR A 1 107 ? 8.211 -6.297 -9.641 1 91.25 107 TYR A N 1
ATOM 805 C CA . TYR A 1 107 ? 7.281 -5.816 -8.625 1 91.25 107 TYR A CA 1
ATOM 806 C C . TYR A 1 107 ? 7.844 -6.023 -7.227 1 91.25 107 TYR A C 1
ATOM 808 O O . TYR A 1 107 ? 7.156 -5.77 -6.23 1 91.25 107 TYR A O 1
ATOM 816 N N . LEU A 1 108 ? 9.023 -6.551 -7.172 1 86.56 108 LEU A N 1
ATOM 817 C CA . LEU A 1 108 ? 9.672 -6.734 -5.883 1 86.56 108 LEU A CA 1
ATOM 818 C C . LEU A 1 108 ? 10.453 -5.484 -5.484 1 86.56 108 LEU A C 1
ATOM 820 O O . LEU A 1 108 ? 10.938 -4.75 -6.348 1 86.56 108 LEU A O 1
ATOM 824 N N . MET B 1 1 ? -9.742 44.375 57.125 1 32.41 1 MET B N 1
ATOM 825 C CA . MET B 1 1 ? -10.664 44.469 56 1 32.41 1 MET B CA 1
ATOM 826 C C . MET B 1 1 ? -10.039 43.906 54.719 1 32.41 1 MET B C 1
ATOM 828 O O . MET B 1 1 ? -9.203 44.562 54.094 1 32.41 1 MET B O 1
ATOM 832 N N . GLU B 1 2 ? -9.711 42.5 54.781 1 36.47 2 GLU B N 1
ATOM 833 C CA . GLU B 1 2 ? -8.867 41.688 53.906 1 36.47 2 GLU B CA 1
ATOM 834 C C . GLU B 1 2 ? -9.453 41.562 52.5 1 36.47 2 GLU B C 1
ATOM 836 O O . GLU B 1 2 ? -10.625 41.219 52.344 1 36.47 2 GLU B O 1
ATOM 841 N N . HIS B 1 3 ? -9.031 42.531 51.594 1 36.84 3 HIS B N 1
ATOM 842 C CA . HIS B 1 3 ? -9.469 42.656 50.219 1 36.84 3 HIS B CA 1
ATOM 843 C C . HIS B 1 3 ? -9.203 41.406 49.406 1 36.84 3 HIS B C 1
ATOM 845 O O . HIS B 1 3 ? -8.047 41.031 49.219 1 36.84 3 HIS B O 1
ATOM 851 N N . THR B 1 4 ? -10.039 40.375 49.656 1 34.34 4 THR B N 1
ATOM 852 C CA . THR B 1 4 ? -10.008 39.125 48.938 1 34.34 4 THR B CA 1
ATOM 853 C C . THR B 1 4 ? -10.164 39.375 47.438 1 34.34 4 THR B C 1
ATOM 855 O O . THR B 1 4 ? -11.211 39.844 47 1 34.34 4 THR B O 1
ATOM 858 N N . GLU B 1 5 ? -9.062 39.938 46.875 1 35.25 5 GLU B N 1
ATOM 859 C CA . GLU B 1 5 ? -9.148 40.219 45.438 1 35.25 5 GLU B CA 1
ATOM 860 C C . GLU B 1 5 ? -9.547 38.969 44.656 1 35.25 5 GLU B C 1
ATOM 862 O O . GLU B 1 5 ? -8.93 37.906 44.812 1 35.25 5 GLU B O 1
ATOM 867 N N . MET B 1 6 ? -10.875 38.844 44.406 1 32 6 MET B N 1
ATOM 868 C CA . MET B 1 6 ? -11.508 37.812 43.562 1 32 6 MET B CA 1
ATOM 869 C C . MET B 1 6 ? -10.82 37.719 42.219 1 32 6 MET B C 1
ATOM 871 O O . MET B 1 6 ? -10.766 38.719 41.469 1 32 6 MET B O 1
ATOM 875 N N . VAL B 1 7 ? -9.727 37.031 42.156 1 37.38 7 VAL B N 1
ATOM 876 C CA . VAL B 1 7 ? -9.055 36.781 40.875 1 37.38 7 VAL B CA 1
ATOM 877 C C . VAL B 1 7 ? -10.078 36.312 39.844 1 37.38 7 VAL B C 1
ATOM 879 O O . VAL B 1 7 ? -10.93 35.469 40.125 1 37.38 7 VAL B O 1
ATOM 882 N N . ASP B 1 8 ? -10.516 37.25 39.031 1 30.69 8 ASP B N 1
ATOM 883 C CA . ASP B 1 8 ? -11.453 37 37.938 1 30.69 8 ASP B CA 1
ATOM 884 C C . ASP B 1 8 ? -10.977 35.844 37.031 1 30.69 8 ASP B C 1
ATOM 886 O O . ASP B 1 8 ? -9.938 35.938 36.375 1 30.69 8 ASP B O 1
ATOM 890 N N . ALA B 1 9 ? -10.992 34.594 37.531 1 42.41 9 ALA B N 1
ATOM 891 C CA . ALA B 1 9 ? -10.672 33.344 36.875 1 42.41 9 ALA B CA 1
ATOM 892 C C . ALA B 1 9 ? -11.344 33.25 35.5 1 42.41 9 ALA B C 1
ATOM 894 O O . ALA B 1 9 ? -11.203 32.281 34.781 1 42.41 9 ALA B O 1
ATOM 895 N N . SER B 1 10 ? -12.359 34.094 35.406 1 35.06 10 SER B N 1
ATOM 896 C CA . SER B 1 10 ? -13.148 33.562 34.312 1 35.06 10 SER B CA 1
ATOM 897 C C . SER B 1 10 ? -12.453 33.75 32.969 1 35.06 10 SER B C 1
ATOM 899 O O . SER B 1 10 ? -13.047 34.281 32.031 1 35.06 10 SER B O 1
ATOM 901 N N . SER B 1 11 ? -11.211 34.125 32.906 1 39.22 11 SER B N 1
ATOM 902 C CA . SER B 1 11 ? -10.859 34.438 31.547 1 39.22 11 SER B CA 1
ATOM 903 C C . SER B 1 11 ? -11.297 33.312 30.594 1 39.22 11 SER B C 1
ATOM 905 O O . SER B 1 11 ? -11.164 32.125 30.906 1 39.22 11 SER B O 1
ATOM 907 N N . PRO B 1 12 ? -12.312 33.594 29.672 1 38.62 12 PRO B N 1
ATOM 908 C CA . PRO B 1 12 ? -12.773 32.562 28.75 1 38.62 12 PRO B CA 1
ATOM 909 C C . PRO B 1 12 ? -11.617 31.766 28.141 1 38.62 12 PRO B C 1
ATOM 911 O O . PRO B 1 12 ? -10.484 32.25 28.094 1 38.62 12 PRO B O 1
ATOM 914 N N . PRO B 1 13 ? -11.594 30.391 28.406 1 39.03 13 PRO B N 1
ATOM 915 C CA . PRO B 1 13 ? -10.531 29.578 27.797 1 39.03 13 PRO B CA 1
ATOM 916 C C . PRO B 1 13 ? -10.148 30.078 26.406 1 39.03 13 PRO B C 1
ATOM 918 O O . PRO B 1 13 ? -10.969 30.688 25.703 1 39.03 13 PRO B O 1
ATOM 921 N N . ALA B 1 14 ? -8.992 30.578 26.172 1 43.19 14 ALA B N 1
ATOM 922 C CA . ALA B 1 14 ? -8.484 31 24.859 1 43.19 14 ALA B CA 1
ATOM 923 C C . ALA B 1 14 ? -9.062 30.141 23.75 1 43.19 14 ALA B C 1
ATOM 925 O O . ALA B 1 14 ? -9.406 28.969 23.969 1 43.19 14 ALA B O 1
ATOM 926 N N . PRO B 1 15 ? -9.828 30.719 22.812 1 35.97 15 PRO B N 1
ATOM 927 C CA . PRO B 1 15 ? -10.242 29.844 21.719 1 35.97 15 PRO B CA 1
ATOM 928 C C . PRO B 1 15 ? -9.156 28.828 21.328 1 35.97 15 PRO B C 1
ATOM 930 O O . PRO B 1 15 ? -7.969 29.094 21.531 1 35.97 15 PRO B O 1
ATOM 933 N N . ASN B 1 16 ? -9.242 27.578 21.828 1 33.06 16 ASN B N 1
ATOM 934 C CA . ASN B 1 16 ? -8.398 26.547 21.234 1 33.06 16 ASN B CA 1
ATOM 935 C C . ASN B 1 16 ? -8.078 26.859 19.781 1 33.06 16 ASN B C 1
ATOM 937 O O . ASN B 1 16 ? -8.977 26.859 18.922 1 33.06 16 ASN B O 1
ATOM 941 N N . ASN B 1 17 ? -7.52 28.047 19.453 1 32.38 17 ASN B N 1
ATOM 942 C CA . ASN B 1 17 ? -7.066 28.141 18.062 1 32.38 17 ASN B CA 1
ATOM 943 C C . ASN B 1 17 ? -6.637 26.781 17.516 1 32.38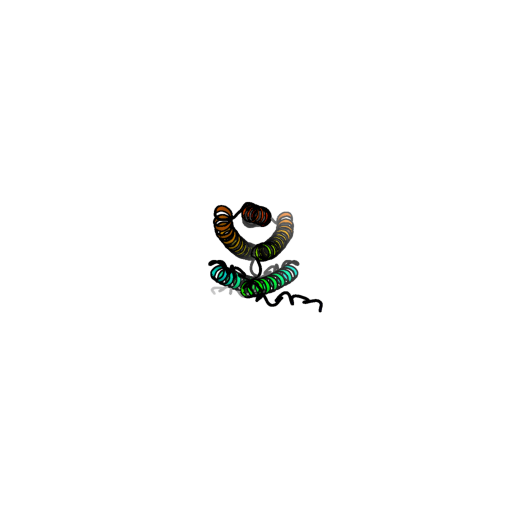 17 ASN B C 1
ATOM 945 O O . ASN B 1 17 ? -5.523 26.328 17.781 1 32.38 17 ASN B O 1
ATOM 949 N N . GLY B 1 18 ? -7.109 25.672 18.016 1 35.06 18 GLY B N 1
ATOM 950 C CA . GLY B 1 18 ? -6.895 24.375 17.375 1 35.06 18 GLY B CA 1
ATOM 951 C C . GLY B 1 18 ? -6.734 24.469 15.875 1 35.06 18 GLY B C 1
ATOM 952 O O . GLY B 1 18 ? -7.648 24.891 15.172 1 35.06 18 GLY B O 1
ATOM 953 N N . HIS B 1 19 ? -5.66 25.016 15.336 1 37.84 19 HIS B N 1
ATOM 954 C CA . HIS B 1 19 ? -5.348 24.906 13.922 1 37.84 19 HIS B CA 1
ATOM 955 C C . HIS B 1 19 ? -6.023 23.703 13.289 1 37.84 19 HIS B C 1
ATOM 957 O O . HIS B 1 19 ? -5.695 22.562 13.625 1 37.84 19 HIS B O 1
ATOM 963 N N . ASP B 1 20 ? -7.281 23.453 13.359 1 43.53 20 ASP B N 1
ATOM 964 C CA . ASP B 1 20 ? -8.047 22.531 12.523 1 43.53 20 ASP B CA 1
ATOM 965 C C . ASP B 1 20 ? -7.293 22.203 11.234 1 43.53 20 ASP B C 1
ATOM 967 O O . ASP B 1 20 ? -7.383 22.953 10.258 1 43.53 20 ASP B O 1
ATOM 971 N N . HIS B 1 21 ? -5.969 21.938 11.219 1 47.28 21 HIS B N 1
ATOM 972 C CA . HIS B 1 21 ? -5.047 21.625 10.133 1 47.28 21 HIS B CA 1
ATOM 973 C C . HIS B 1 21 ? -5.68 20.656 9.141 1 47.28 21 HIS B C 1
ATOM 975 O O . HIS B 1 21 ? -5.266 19.484 9.055 1 47.28 21 HIS B O 1
ATOM 981 N N . GLY B 1 22 ? -6.949 20.484 9.125 1 55.16 22 GLY B N 1
ATOM 982 C CA . GLY B 1 22 ? -7.316 19.797 7.891 1 55.16 22 GLY B CA 1
ATOM 983 C C . GLY B 1 22 ? -6.605 20.344 6.668 1 55.16 22 GLY B C 1
ATOM 984 O O . GLY B 1 22 ? -6.836 21.5 6.277 1 55.16 22 GLY B O 1
ATOM 985 N N . HIS B 1 23 ? -5.293 19.844 6.461 1 65.69 23 HIS B N 1
ATOM 986 C CA . HIS B 1 23 ? -4.578 20.25 5.258 1 65.69 23 HIS B CA 1
ATOM 987 C C . HIS B 1 23 ? -5.477 20.156 4.027 1 65.69 23 HIS B C 1
ATOM 989 O O . HIS B 1 23 ? -6.465 19.422 4.027 1 65.69 23 HIS B O 1
ATOM 995 N N . ALA B 1 24 ? -5.469 21.172 3.221 1 68.19 24 ALA B N 1
ATOM 996 C CA . ALA B 1 24 ? -6.148 21.25 1.931 1 68.19 24 ALA B CA 1
ATOM 997 C C . ALA B 1 24 ? -6.16 19.891 1.233 1 68.19 24 ALA B C 1
ATOM 999 O O . ALA B 1 24 ? -7.074 19.594 0.458 1 68.19 24 ALA B O 1
ATOM 1000 N N . SER B 1 25 ? -5.223 19.078 1.752 1 82.06 25 SER B N 1
ATOM 1001 C CA . SER B 1 25 ? -5.043 17.812 1.031 1 82.06 25 SER B CA 1
ATOM 1002 C C . SER B 1 25 ? -5.902 16.719 1.633 1 82.06 25 SER B C 1
ATOM 1004 O O . SER B 1 25 ? -6.086 15.656 1.017 1 82.06 25 SER B O 1
ATOM 1006 N N . HIS B 1 26 ? -6.574 16.953 2.76 1 88.69 26 HIS B N 1
ATOM 1007 C CA . HIS B 1 26 ? -7.215 15.859 3.482 1 88.69 26 HIS B CA 1
ATOM 1008 C C . HIS B 1 26 ? -8.359 15.258 2.672 1 88.69 26 HIS B C 1
ATOM 1010 O O . HIS B 1 26 ? -8.516 14.039 2.625 1 88.69 26 HIS B O 1
ATOM 1016 N N . GLY B 1 27 ? -9.07 16.156 2.023 1 91.88 27 GLY B N 1
ATOM 1017 C CA . GLY B 1 27 ? -10.141 15.648 1.181 1 91.88 27 GLY B CA 1
ATOM 1018 C C . GLY B 1 27 ? -9.648 14.773 0.044 1 91.88 27 GLY B C 1
ATOM 1019 O O . GLY B 1 27 ? -10.219 13.711 -0.223 1 91.88 27 GLY B O 1
ATOM 1020 N N . ASP B 1 28 ? -8.617 15.164 -0.609 1 93.44 28 ASP B N 1
ATOM 1021 C CA . ASP B 1 28 ? -8.031 14.406 -1.709 1 93.44 28 ASP B CA 1
ATOM 1022 C C . ASP B 1 28 ? -7.465 13.07 -1.218 1 93.44 28 ASP B C 1
ATOM 1024 O O . ASP B 1 28 ? -7.629 12.047 -1.877 1 93.44 28 ASP B O 1
ATOM 1028 N N . VAL B 1 29 ? -6.84 13.125 -0.087 1 96.62 29 VAL B N 1
ATOM 1029 C CA . VAL B 1 29 ? -6.254 11.914 0.472 1 96.62 29 VAL B CA 1
ATOM 1030 C C . VAL B 1 29 ? -7.355 10.914 0.815 1 96.62 29 VAL B C 1
ATOM 1032 O O . VAL B 1 29 ? -7.23 9.719 0.541 1 96.62 29 VAL B O 1
ATOM 1035 N N . VAL B 1 30 ? -8.461 11.422 1.339 1 97.56 30 VAL B N 1
ATOM 1036 C CA . VAL B 1 30 ? -9.594 10.562 1.671 1 97.56 30 VAL B CA 1
ATOM 1037 C C . VAL B 1 30 ? -10.125 9.891 0.406 1 97.56 30 VAL B C 1
ATOM 1039 O O . VAL B 1 30 ? -10.383 8.68 0.4 1 97.56 30 VAL B O 1
ATOM 1042 N N . LYS B 1 31 ? -10.234 10.648 -0.651 1 97.5 31 LYS B N 1
ATOM 1043 C CA . LYS B 1 31 ? -10.711 10.094 -1.915 1 97.5 31 LYS B CA 1
ATOM 1044 C C . LYS B 1 31 ? -9.766 9.016 -2.432 1 97.5 31 LYS B C 1
ATOM 1046 O O . LYS B 1 31 ? -10.211 7.965 -2.9 1 97.5 31 LYS B O 1
ATOM 1051 N N . ARG B 1 32 ? -8.492 9.25 -2.357 1 97.56 32 ARG B N 1
ATOM 1052 C CA . ARG B 1 32 ? -7.488 8.297 -2.811 1 97.56 32 ARG B CA 1
ATOM 1053 C C . ARG B 1 32 ? -7.531 7.016 -1.98 1 97.56 32 ARG B C 1
ATOM 1055 O O . ARG B 1 32 ? -7.438 5.914 -2.523 1 97.56 32 ARG B O 1
ATOM 1062 N N . LEU B 1 33 ? -7.676 7.137 -0.688 1 98.25 33 LEU B N 1
ATOM 1063 C CA . LEU B 1 33 ? -7.723 5.973 0.187 1 98.25 33 LEU B CA 1
ATOM 1064 C C . LEU B 1 33 ? -8.977 5.145 -0.076 1 98.25 33 LEU B C 1
ATOM 1066 O O . LEU B 1 33 ? -8.93 3.914 -0.057 1 98.25 33 LEU B O 1
ATOM 1070 N N . ASN B 1 34 ? -10.078 5.832 -0.347 1 98.19 34 ASN B N 1
ATOM 1071 C CA . ASN B 1 34 ? -11.305 5.113 -0.666 1 98.19 34 ASN B CA 1
ATOM 1072 C C . ASN B 1 34 ? -11.188 4.355 -1.983 1 98.19 34 ASN B C 1
ATOM 1074 O O . ASN B 1 34 ? -11.68 3.23 -2.104 1 98.19 34 ASN B O 1
ATOM 1078 N N . ARG B 1 35 ? -10.508 4.941 -2.889 1 98.31 35 ARG B N 1
ATOM 1079 C CA . ARG B 1 35 ? -10.25 4.25 -4.148 1 98.31 35 ARG B CA 1
ATOM 1080 C C . ARG B 1 35 ? -9.359 3.029 -3.934 1 98.31 35 ARG B C 1
ATOM 1082 O O . ARG B 1 35 ? -9.617 1.963 -4.5 1 98.31 35 ARG B O 1
ATOM 1089 N N . ALA B 1 36 ? -8.383 3.189 -3.125 1 98.62 36 ALA B N 1
ATOM 1090 C CA . ALA B 1 36 ? -7.477 2.082 -2.824 1 98.62 36 ALA B CA 1
ATOM 1091 C C . ALA B 1 36 ? -8.211 0.942 -2.131 1 98.62 36 ALA B C 1
ATOM 1093 O O . ALA B 1 36 ? -7.973 -0.232 -2.422 1 98.62 36 ALA B O 1
ATOM 1094 N N . LYS B 1 37 ? -9.117 1.256 -1.268 1 98.25 37 LYS B N 1
ATOM 1095 C CA . LYS B 1 37 ? -9.945 0.257 -0.594 1 98.25 37 LYS B CA 1
ATOM 1096 C C . LYS B 1 37 ? -10.758 -0.556 -1.6 1 98.25 37 LYS B C 1
ATOM 1098 O O . LYS B 1 37 ? -10.797 -1.785 -1.523 1 98.25 37 LYS B O 1
ATOM 1103 N N . GLY B 1 38 ? -11.359 0.148 -2.488 1 98 38 GLY B N 1
ATOM 1104 C CA . GLY B 1 38 ? -12.109 -0.536 -3.529 1 98 38 GLY B CA 1
ATOM 1105 C C . GLY B 1 38 ? -11.242 -1.445 -4.387 1 98 38 GLY B C 1
ATOM 1106 O O . GLY B 1 38 ? -11.648 -2.559 -4.723 1 98 38 GLY B O 1
ATOM 1107 N N . HIS B 1 39 ? -10.07 -0.931 -4.738 1 98.75 39 HIS B N 1
ATOM 1108 C CA . HIS B 1 39 ? -9.148 -1.726 -5.535 1 98.75 39 HIS B CA 1
ATOM 1109 C C . HIS B 1 39 ? -8.727 -2.988 -4.797 1 98.75 39 HIS B C 1
ATOM 1111 O O . HIS B 1 39 ? -8.672 -4.07 -5.383 1 98.75 39 HIS B O 1
ATOM 1117 N N . LEU B 1 40 ? -8.484 -2.863 -3.518 1 98.56 40 LEU B N 1
ATOM 1118 C CA . LEU B 1 40 ? -8.133 -4.031 -2.717 1 98.56 40 LEU B CA 1
ATOM 1119 C C . LEU B 1 40 ? -9.266 -5.051 -2.707 1 98.56 40 LEU B C 1
ATOM 1121 O O . LEU B 1 40 ? -9.023 -6.254 -2.793 1 98.56 40 LEU B O 1
ATOM 1125 N N . ALA B 1 41 ? -10.5 -4.578 -2.613 1 98.19 41 ALA B N 1
ATOM 1126 C CA . ALA B 1 41 ? -11.656 -5.473 -2.662 1 98.19 41 ALA B CA 1
ATOM 1127 C C . ALA B 1 41 ? -11.711 -6.227 -3.988 1 98.19 41 ALA B C 1
ATOM 1129 O O . ALA B 1 41 ? -12.008 -7.422 -4.02 1 98.19 41 ALA B O 1
ATOM 1130 N N . SER B 1 42 ? -11.406 -5.504 -5.012 1 98.38 42 SER B N 1
ATOM 1131 C CA . SER B 1 42 ? -11.391 -6.129 -6.332 1 98.38 42 SER B CA 1
ATOM 1132 C C . SER B 1 42 ? -10.305 -7.203 -6.422 1 98.38 42 SER B C 1
ATOM 1134 O O . SER B 1 42 ? -10.531 -8.266 -7.004 1 98.38 42 SER B O 1
ATOM 1136 N N . ILE B 1 43 ? -9.188 -6.949 -5.852 1 98.38 43 ILE B N 1
ATOM 1137 C CA . ILE B 1 43 ? -8.086 -7.906 -5.895 1 98.38 43 ILE B CA 1
ATOM 1138 C C . ILE B 1 43 ? -8.469 -9.164 -5.125 1 98.38 43 ILE B C 1
ATOM 1140 O O . ILE B 1 43 ? -8.164 -10.281 -5.555 1 98.38 43 ILE B O 1
ATOM 1144 N N . VAL B 1 44 ? -9.133 -9 -4.012 1 97.94 44 VAL B N 1
ATOM 1145 C CA . VAL B 1 44 ? -9.609 -10.148 -3.238 1 97.94 44 VAL B CA 1
ATOM 1146 C C . VAL B 1 44 ? -10.523 -11.008 -4.105 1 97.94 44 VAL B C 1
ATOM 1148 O O . VAL B 1 44 ? -10.383 -12.234 -4.137 1 97.94 44 VAL B O 1
ATOM 1151 N N . THR B 1 45 ? -11.422 -10.375 -4.84 1 97.88 45 THR B N 1
ATOM 1152 C CA . THR B 1 45 ? -12.312 -11.086 -5.754 1 97.88 45 THR B CA 1
ATOM 1153 C C . THR B 1 45 ? -11.508 -11.828 -6.824 1 97.88 45 THR B C 1
ATOM 1155 O O . THR B 1 45 ? -11.812 -12.977 -7.145 1 97.88 45 THR B O 1
ATOM 1158 N N . MET B 1 46 ? -10.492 -11.164 -7.336 1 97.06 46 MET B N 1
ATOM 1159 C CA . MET B 1 46 ? -9.641 -11.766 -8.359 1 97.06 46 MET B CA 1
ATOM 1160 C C . MET B 1 46 ? -8.953 -13.016 -7.824 1 97.06 46 MET B C 1
ATOM 1162 O O . MET B 1 46 ? -8.805 -14.008 -8.539 1 97.06 46 MET B O 1
ATOM 1166 N N . ILE B 1 47 ? -8.5 -12.922 -6.574 1 96.06 47 ILE B N 1
ATOM 1167 C CA . ILE B 1 47 ? -7.867 -14.078 -5.957 1 96.06 47 ILE B CA 1
ATOM 1168 C C . ILE B 1 47 ? -8.859 -15.234 -5.879 1 96.06 47 ILE B C 1
ATOM 1170 O O . ILE B 1 47 ? -8.531 -16.375 -6.234 1 96.06 47 ILE B O 1
ATOM 1174 N N . GLU B 1 48 ? -10.055 -14.977 -5.473 1 93.81 48 GLU B N 1
ATOM 1175 C CA . GLU B 1 48 ? -11.102 -15.984 -5.312 1 93.81 48 GLU B CA 1
ATOM 1176 C C . GLU B 1 48 ? -11.508 -16.578 -6.66 1 93.81 48 GLU B C 1
ATOM 1178 O O . GLU B 1 48 ? -11.891 -17.75 -6.738 1 93.81 48 GLU B O 1
ATOM 1183 N N . GLU B 1 49 ? -11.359 -15.82 -7.719 1 95.19 49 GLU B N 1
ATOM 1184 C CA . GLU B 1 49 ? -11.695 -16.25 -9.07 1 95.19 49 GLU B CA 1
ATOM 1185 C C . GLU B 1 49 ? -10.547 -17.031 -9.703 1 95.19 49 GLU B C 1
ATOM 1187 O O . GLU B 1 49 ? -10.672 -17.531 -10.828 1 95.19 49 GLU B O 1
ATOM 1192 N N . GLY B 1 50 ? -9.453 -17.078 -9.039 1 93 50 GLY B N 1
ATOM 1193 C CA . GLY B 1 50 ? -8.312 -17.859 -9.508 1 93 50 GLY B CA 1
ATOM 1194 C C . GLY B 1 50 ? -7.512 -17.156 -10.586 1 93 50 GLY B C 1
ATOM 1195 O O . GLY B 1 50 ? -7.012 -17.781 -11.516 1 93 50 GLY B O 1
ATOM 1196 N N . ARG B 1 51 ? -7.43 -15.859 -10.477 1 94.38 51 ARG B N 1
ATOM 1197 C CA . ARG B 1 51 ? -6.641 -15.094 -11.438 1 94.38 51 ARG B CA 1
ATOM 1198 C C . ARG B 1 51 ? -5.152 -15.391 -11.281 1 94.38 51 ARG B C 1
ATOM 1200 O O . ARG B 1 51 ? -4.691 -15.711 -10.188 1 94.38 51 ARG B O 1
ATOM 1207 N N . PRO B 1 52 ? -4.344 -15.312 -12.352 1 91.12 52 PRO B N 1
ATOM 1208 C CA . PRO B 1 52 ? -2.914 -15.617 -12.297 1 91.12 52 PRO B CA 1
ATOM 1209 C C . PRO B 1 52 ? -2.156 -14.719 -11.328 1 91.12 52 PRO B C 1
ATOM 1211 O O . PRO B 1 52 ? -2.445 -13.523 -11.234 1 91.12 52 PRO B O 1
ATOM 1214 N N . CYS B 1 53 ? -1.186 -15.234 -10.719 1 91.31 53 CYS B N 1
ATOM 1215 C CA . CYS B 1 53 ? -0.4 -14.539 -9.703 1 91.31 53 CYS B CA 1
ATOM 1216 C C . CYS B 1 53 ? 0.292 -13.32 -10.297 1 91.31 53 CYS B C 1
ATOM 1218 O O . CYS B 1 53 ? 0.452 -12.297 -9.617 1 91.31 53 CYS B O 1
ATOM 1220 N N . VAL B 1 54 ? 0.701 -13.406 -11.516 1 91.5 54 VAL B N 1
ATOM 1221 C CA . VAL B 1 54 ? 1.383 -12.289 -12.164 1 91.5 54 VAL B CA 1
ATOM 1222 C C . VAL B 1 54 ? 0.446 -11.086 -12.234 1 91.5 54 VAL B C 1
ATOM 1224 O O . VAL B 1 54 ? 0.865 -9.953 -11.992 1 91.5 54 VAL B O 1
ATOM 1227 N N . ASP B 1 55 ? -0.801 -11.328 -12.555 1 94.5 55 ASP B N 1
ATOM 1228 C CA . ASP B 1 55 ? -1.802 -10.266 -12.594 1 94.5 55 ASP B CA 1
ATOM 1229 C C . ASP B 1 55 ? -2.053 -9.703 -11.195 1 94.5 55 ASP B C 1
ATOM 1231 O O . ASP B 1 55 ? -2.125 -8.492 -11.016 1 94.5 55 ASP B O 1
ATOM 1235 N N . LEU B 1 56 ? -2.143 -10.578 -10.273 1 96.81 56 LEU B N 1
ATOM 1236 C CA . LEU B 1 56 ? -2.387 -10.156 -8.898 1 96.81 56 LEU B CA 1
ATOM 1237 C C . LEU B 1 56 ? -1.244 -9.289 -8.383 1 96.81 56 LEU B C 1
ATOM 1239 O O . LEU B 1 56 ? -1.479 -8.266 -7.734 1 96.81 56 LEU B O 1
ATOM 1243 N N . ALA B 1 57 ? -0.032 -9.711 -8.672 1 96.19 57 ALA B N 1
ATOM 1244 C CA . ALA B 1 57 ? 1.144 -8.953 -8.25 1 96.19 57 ALA B CA 1
ATOM 1245 C C . ALA B 1 57 ? 1.141 -7.551 -8.852 1 96.19 57 ALA B C 1
ATOM 1247 O O . ALA B 1 57 ? 1.462 -6.574 -8.172 1 96.19 57 ALA B O 1
ATOM 1248 N N . GLN B 1 58 ? 0.751 -7.531 -10.078 1 97.06 58 GLN B N 1
ATOM 1249 C CA . GLN B 1 58 ? 0.688 -6.246 -10.766 1 97.06 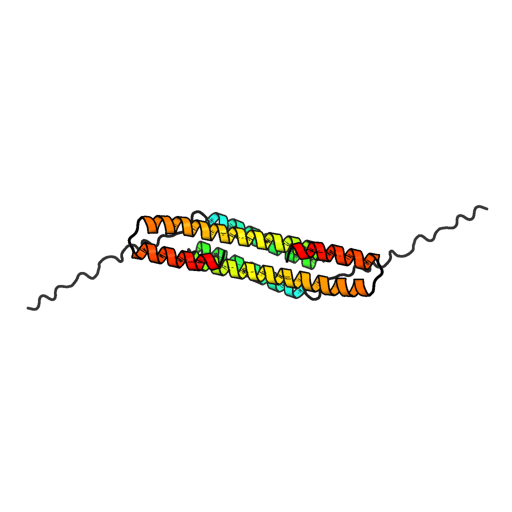58 GLN B CA 1
ATOM 1250 C C . GLN B 1 58 ? -0.344 -5.324 -10.125 1 97.06 58 GLN B C 1
ATOM 1252 O O . GLN B 1 58 ? -0.083 -4.137 -9.914 1 97.06 58 GLN B O 1
ATOM 1257 N N . GLN B 1 59 ? -1.487 -5.852 -9.844 1 97.94 59 GLN B N 1
ATOM 1258 C CA . GLN B 1 59 ? -2.545 -5.059 -9.219 1 97.94 59 GLN B CA 1
ATOM 1259 C C . GLN B 1 59 ? -2.152 -4.625 -7.812 1 97.94 59 GLN B C 1
ATOM 1261 O O . GLN B 1 59 ? -2.398 -3.484 -7.418 1 97.94 59 GLN B O 1
ATOM 1266 N N . LEU B 1 60 ? -1.514 -5.543 -7.043 1 98.19 60 LEU B N 1
ATOM 1267 C CA . LEU B 1 60 ? -1.052 -5.195 -5.703 1 98.19 60 LEU B CA 1
ATOM 1268 C C . LEU B 1 60 ? 0.007 -4.098 -5.766 1 98.19 60 LEU B C 1
ATOM 1270 O O . LEU B 1 60 ? 0.03 -3.203 -4.918 1 98.19 60 LEU B O 1
ATOM 1274 N N . HIS B 1 61 ? 0.857 -4.133 -6.688 1 98 61 HIS B N 1
ATOM 1275 C CA . HIS B 1 61 ? 1.866 -3.098 -6.883 1 98 61 HIS B CA 1
ATOM 1276 C C . HIS B 1 61 ? 1.222 -1.744 -7.16 1 98 61 HIS B C 1
ATOM 1278 O O . HIS B 1 61 ? 1.669 -0.721 -6.637 1 98 61 HIS B O 1
ATOM 1284 N N . ALA B 1 62 ? 0.169 -1.746 -7.949 1 98.31 62 ALA B N 1
ATOM 1285 C CA . ALA B 1 62 ? -0.544 -0.513 -8.273 1 98.31 62 ALA B CA 1
ATOM 1286 C C . ALA B 1 62 ? -1.155 0.113 -7.023 1 98.31 62 ALA B C 1
ATOM 1288 O O . ALA B 1 62 ? -1.088 1.33 -6.836 1 98.31 62 ALA B O 1
ATOM 1289 N N . VAL B 1 63 ? -1.729 -0.69 -6.188 1 98.5 63 VAL B N 1
ATOM 1290 C CA . VAL B 1 63 ? -2.352 -0.158 -4.98 1 98.5 63 VAL B CA 1
ATOM 1291 C C . VAL B 1 63 ? -1.272 0.339 -4.02 1 98.5 63 VAL B C 1
ATOM 1293 O O . VAL B 1 63 ? -1.435 1.382 -3.381 1 98.5 63 VAL B O 1
ATOM 1296 N N . GLU B 1 64 ? -0.2 -0.423 -3.852 1 98 64 GLU B N 1
ATOM 1297 C CA . GLU B 1 64 ? 0.939 -0.008 -3.039 1 98 64 GLU B CA 1
ATOM 1298 C C . GLU B 1 64 ? 1.448 1.367 -3.463 1 98 64 GLU B C 1
ATOM 1300 O O . GLU B 1 64 ? 1.68 2.236 -2.621 1 98 64 GLU B O 1
ATOM 1305 N N . ASN B 1 65 ? 1.577 1.549 -4.777 1 97.81 65 ASN B N 1
ATOM 1306 C CA . ASN B 1 65 ? 2.031 2.826 -5.316 1 97.81 65 ASN B CA 1
ATOM 1307 C C . ASN B 1 65 ? 1.033 3.943 -5.023 1 97.81 65 ASN B C 1
ATOM 1309 O O . ASN B 1 65 ? 1.428 5.066 -4.699 1 97.81 65 ASN B O 1
ATOM 1313 N N . ALA B 1 66 ? -0.215 3.654 -5.191 1 97.94 66 ALA B N 1
ATOM 1314 C CA . ALA B 1 66 ? -1.259 4.637 -4.91 1 97.94 66 ALA B CA 1
ATOM 1315 C C . ALA B 1 66 ? -1.2 5.094 -3.453 1 97.94 66 ALA B C 1
ATOM 1317 O O . ALA B 1 66 ? -1.333 6.285 -3.166 1 97.94 66 ALA B O 1
ATOM 1318 N N . LEU B 1 67 ? -0.951 4.215 -2.561 1 98.06 67 LEU B N 1
ATOM 1319 C CA . LEU B 1 67 ? -0.877 4.539 -1.139 1 98.06 67 LEU B CA 1
ATOM 1320 C C . LEU B 1 67 ? 0.386 5.336 -0.828 1 98.06 67 LEU B C 1
ATOM 1322 O O . LEU B 1 67 ? 0.348 6.281 -0.04 1 98.06 67 LEU B O 1
ATOM 1326 N N . ARG B 1 68 ? 1.463 4.969 -1.429 1 97.38 68 ARG B N 1
ATOM 1327 C CA . ARG B 1 68 ? 2.709 5.711 -1.271 1 97.38 68 ARG B CA 1
ATOM 1328 C C . ARG B 1 68 ? 2.547 7.156 -1.722 1 97.38 68 ARG B C 1
ATOM 1330 O O . ARG B 1 68 ? 2.971 8.078 -1.024 1 97.38 68 ARG B O 1
ATOM 1337 N N . ASN B 1 69 ? 1.882 7.293 -2.822 1 97.12 69 ASN B N 1
ATOM 1338 C CA . ASN B 1 69 ? 1.644 8.633 -3.352 1 97.12 69 ASN B CA 1
ATOM 1339 C C . ASN B 1 69 ? 0.74 9.445 -2.428 1 97.12 69 ASN B C 1
ATOM 1341 O O . ASN B 1 69 ? 0.993 10.625 -2.188 1 97.12 69 ASN B O 1
ATOM 1345 N N . ALA B 1 70 ? -0.289 8.844 -1.951 1 96.88 70 ALA B N 1
ATOM 1346 C CA . ALA B 1 70 ? -1.181 9.516 -1.011 1 96.88 70 ALA B CA 1
ATOM 1347 C C . ALA B 1 70 ? -0.426 9.961 0.238 1 96.88 70 ALA B C 1
ATOM 1349 O O . ALA B 1 70 ? -0.607 11.086 0.712 1 96.88 70 ALA B O 1
ATOM 1350 N N . LYS B 1 71 ? 0.419 9.109 0.76 1 97.31 71 LYS B N 1
ATOM 1351 C CA . LYS B 1 71 ? 1.238 9.414 1.929 1 97.31 71 LYS B CA 1
ATOM 1352 C C . LYS B 1 71 ? 2.168 10.594 1.652 1 97.31 71 LYS B C 1
ATOM 1354 O O . LYS B 1 71 ? 2.295 11.5 2.479 1 97.31 71 LYS B O 1
ATOM 1359 N N . GLN B 1 72 ? 2.74 10.617 0.495 1 96.12 72 GLN B N 1
ATOM 1360 C CA . GLN B 1 72 ? 3.66 11.68 0.112 1 96.12 72 GLN B CA 1
ATOM 1361 C C . GLN B 1 72 ? 2.938 13.023 0.01 1 96.12 72 GLN B C 1
ATOM 1363 O O . GLN B 1 72 ? 3.465 14.047 0.44 1 96.12 72 GLN B O 1
ATOM 1368 N N . ILE B 1 73 ? 1.787 12.969 -0.56 1 94.06 73 ILE B N 1
ATOM 1369 C CA . ILE B 1 73 ? 0.99 14.188 -0.677 1 94.06 73 ILE B CA 1
ATOM 1370 C C . ILE B 1 73 ? 0.688 14.742 0.713 1 94.06 73 ILE B C 1
ATOM 1372 O O . ILE B 1 73 ? 0.836 15.945 0.955 1 94.06 73 ILE B O 1
ATOM 1376 N N . LEU B 1 74 ? 0.317 13.914 1.602 1 93.62 74 LEU B N 1
ATOM 1377 C CA . LEU B 1 74 ? -0.001 14.305 2.971 1 93.62 74 LEU B CA 1
ATOM 1378 C C . LEU B 1 74 ? 1.213 14.93 3.656 1 93.62 74 LEU B C 1
ATOM 1380 O O . LEU B 1 74 ? 1.104 15.984 4.281 1 93.62 74 LEU B O 1
ATOM 1384 N N . ILE B 1 75 ? 2.342 14.32 3.506 1 93.38 75 ILE B N 1
ATOM 1385 C CA . ILE B 1 75 ? 3.574 14.758 4.152 1 93.38 75 ILE B CA 1
ATOM 1386 C C . ILE B 1 75 ? 4.02 16.094 3.559 1 93.38 75 ILE B C 1
ATOM 1388 O O . ILE B 1 75 ? 4.391 17.016 4.293 1 93.38 75 ILE B O 1
ATOM 1392 N N . HIS B 1 76 ? 3.947 16.156 2.256 1 90.69 76 HIS B N 1
ATOM 1393 C CA . HIS B 1 76 ? 4.359 17.391 1.594 1 90.69 76 HIS B CA 1
ATOM 1394 C C . HIS B 1 76 ? 3.465 18.562 1.992 1 90.69 76 HIS B C 1
ATOM 1396 O O . HIS B 1 76 ? 3.949 19.672 2.217 1 90.69 76 HIS B O 1
ATOM 1402 N N . ASP B 1 77 ? 2.188 18.312 2.039 1 88.69 77 ASP B N 1
ATOM 1403 C CA . ASP B 1 77 ? 1.251 19.344 2.475 1 88.69 77 ASP B CA 1
ATOM 1404 C C . ASP B 1 77 ? 1.572 19.828 3.891 1 88.69 77 ASP B C 1
ATOM 1406 O O . ASP B 1 77 ? 1.564 21.016 4.168 1 88.69 77 ASP B O 1
ATOM 1410 N N . HIS B 1 78 ? 1.895 18.906 4.793 1 87.38 78 HIS B N 1
ATOM 1411 C CA . HIS B 1 78 ? 2.27 19.234 6.164 1 87.38 78 HIS B CA 1
ATOM 1412 C C . HIS B 1 78 ? 3.537 20.078 6.203 1 87.38 78 HIS B C 1
ATOM 1414 O O . HIS B 1 78 ? 3.592 21.094 6.906 1 87.38 78 HIS B O 1
ATOM 1420 N N . ILE B 1 79 ? 4.508 19.656 5.48 1 85.44 79 ILE B N 1
ATOM 1421 C CA . ILE B 1 79 ? 5.789 20.344 5.449 1 85.44 79 ILE B CA 1
ATOM 1422 C C . ILE B 1 79 ? 5.598 21.766 4.938 1 85.44 79 ILE B C 1
ATOM 1424 O O . ILE B 1 79 ? 6.16 22.719 5.492 1 85.44 79 ILE B O 1
ATOM 1428 N N . ASP B 1 80 ? 4.84 21.953 3.957 1 84.12 80 ASP B N 1
ATOM 1429 C CA . ASP B 1 80 ? 4.598 23.281 3.389 1 84.12 80 ASP B CA 1
ATOM 1430 C C . ASP B 1 80 ? 3.936 24.203 4.41 1 84.12 80 ASP B C 1
ATOM 1432 O O . ASP B 1 80 ? 4.301 25.375 4.527 1 84.12 80 ASP B O 1
ATOM 1436 N N . HIS B 1 81 ? 3.035 23.703 5.191 1 81.62 81 HIS B N 1
ATOM 1437 C CA . HIS B 1 81 ? 2.334 24.516 6.18 1 81.62 81 HIS B CA 1
ATOM 1438 C C . HIS B 1 81 ? 3.225 24.812 7.383 1 81.62 81 HIS B C 1
ATOM 1440 O O . HIS B 1 81 ? 3.223 25.922 7.902 1 81.62 81 HIS B O 1
ATOM 1446 N N . CYS B 1 82 ? 3.955 23.797 7.855 1 78.19 82 CYS B N 1
ATOM 1447 C CA . CYS B 1 82 ? 4.836 23.969 9.008 1 78.19 82 CYS B CA 1
ATOM 1448 C C . CYS B 1 82 ? 6 24.891 8.664 1 78.19 82 CYS B C 1
ATOM 1450 O O . CYS B 1 82 ? 6.414 25.703 9.5 1 78.19 82 CYS B O 1
ATOM 1452 N N . LEU B 1 83 ? 6.57 24.719 7.477 1 78.81 83 LEU B N 1
ATOM 1453 C CA . LEU B 1 83 ? 7.668 25.578 7.051 1 78.81 83 LEU B CA 1
ATOM 1454 C C . LEU B 1 83 ? 7.207 27.031 6.934 1 78.81 83 LEU B C 1
ATOM 1456 O O . LEU B 1 83 ? 7.93 27.953 7.324 1 78.81 83 LEU B O 1
ATOM 1460 N N . SER B 1 84 ? 6.086 27.281 6.543 1 77.56 84 SER B N 1
ATOM 1461 C CA . SER B 1 84 ? 5.535 28.625 6.465 1 77.56 84 SER B CA 1
ATOM 1462 C C . SER B 1 84 ? 5.367 29.234 7.852 1 77.56 84 SER B C 1
ATOM 1464 O O . SER B 1 84 ? 5.68 30.422 8.062 1 77.56 84 SER B O 1
ATOM 1466 N N . GLY B 1 85 ? 4.957 28.438 8.797 1 74.69 85 GLY B N 1
ATOM 1467 C CA . GLY B 1 85 ? 4.797 28.906 10.164 1 74.69 85 GLY B CA 1
ATOM 1468 C C . GLY B 1 85 ? 6.113 29.141 10.875 1 74.69 85 GLY B C 1
ATOM 1469 O O . GLY B 1 85 ? 6.246 30.078 11.656 1 74.69 85 GLY B O 1
ATOM 1470 N N . ALA B 1 86 ? 7.074 28.25 10.586 1 75.56 86 ALA B N 1
ATOM 1471 C CA . ALA B 1 86 ? 8.391 28.344 11.219 1 75.56 86 ALA B CA 1
ATOM 1472 C C . ALA B 1 86 ? 9.125 29.609 10.781 1 75.56 86 ALA B C 1
ATOM 1474 O O . ALA B 1 86 ? 9.844 30.219 11.57 1 75.56 86 ALA B O 1
ATOM 1475 N N . ILE B 1 87 ? 8.969 29.875 9.531 1 75.5 87 ILE B N 1
ATOM 1476 C CA . ILE B 1 87 ? 9.625 31.062 8.992 1 75.5 87 ILE B CA 1
ATOM 1477 C C . ILE B 1 87 ? 9.047 32.312 9.648 1 75.5 87 ILE B C 1
ATOM 1479 O O . ILE B 1 87 ? 9.766 33.281 9.922 1 75.5 87 ILE B O 1
ATOM 1483 N N . GLU B 1 88 ? 7.754 32.219 10.078 1 73.44 88 GLU B N 1
ATOM 1484 C CA . GLU B 1 88 ? 7.082 33.406 10.656 1 73.44 88 GLU B CA 1
ATOM 1485 C C . GLU B 1 88 ? 7.176 33.375 12.18 1 73.44 88 GLU B C 1
ATOM 1487 O O . GLU B 1 88 ? 6.926 34.406 12.836 1 73.44 88 GLU B O 1
ATOM 1492 N N . GLY B 1 89 ? 7.531 32.188 12.648 1 74.38 89 GLY B N 1
ATOM 1493 C CA . GLY B 1 89 ? 7.48 32 14.094 1 74.38 89 GLY B CA 1
ATOM 1494 C C . GLY B 1 89 ? 8.805 32.281 14.781 1 74.38 89 GLY B C 1
ATOM 1495 O O . GLY B 1 89 ? 9.734 32.812 14.156 1 74.38 89 GLY B O 1
ATOM 1496 N N . ASN B 1 90 ? 8.727 32.094 16.078 1 80.25 90 ASN B N 1
ATOM 1497 C CA . ASN B 1 90 ? 9.93 32.219 16.906 1 80.25 90 ASN B CA 1
ATOM 1498 C C . ASN B 1 90 ? 10.75 30.938 16.922 1 80.25 90 ASN B C 1
ATOM 1500 O O . ASN B 1 90 ? 10.453 30 16.203 1 80.25 90 ASN B O 1
ATOM 1504 N N . GLY B 1 91 ? 11.82 30.969 17.578 1 79.75 91 GLY B N 1
ATOM 1505 C CA . GLY B 1 91 ? 12.758 29.859 17.688 1 79.75 91 GLY B CA 1
ATOM 1506 C C . GLY B 1 91 ? 12.102 28.547 18.078 1 79.75 91 GLY B C 1
ATOM 1507 O O . GLY B 1 91 ? 12.453 27.484 17.562 1 79.75 91 GLY B O 1
ATOM 1508 N N . ARG B 1 92 ? 11.094 28.641 18.938 1 83.31 92 ARG B N 1
ATOM 1509 C CA . ARG B 1 92 ? 10.406 27.438 19.406 1 83.31 92 ARG B CA 1
ATOM 1510 C C . ARG B 1 92 ? 9.578 26.812 18.281 1 83.31 92 ARG B C 1
ATOM 1512 O O . ARG B 1 92 ? 9.586 25.594 18.094 1 83.31 92 ARG B O 1
ATOM 1519 N N . ALA B 1 93 ? 8.82 27.656 17.469 1 79 93 ALA B N 1
ATOM 1520 C CA . ALA B 1 93 ? 8.008 27.188 16.359 1 79 93 ALA B CA 1
ATOM 1521 C C . ALA B 1 93 ? 8.875 26.531 15.289 1 79 93 ALA B C 1
ATOM 1523 O O . ALA B 1 93 ? 8.5 25.516 14.711 1 79 93 ALA B O 1
ATOM 1524 N N . THR B 1 94 ? 10.031 27.031 15.086 1 84.19 94 THR B N 1
ATOM 1525 C CA . THR B 1 94 ? 10.977 26.516 14.102 1 84.19 94 THR B CA 1
ATOM 1526 C C . THR B 1 94 ? 11.523 25.156 14.523 1 84.19 94 THR B C 1
ATOM 1528 O O . THR B 1 94 ? 11.617 24.234 13.711 1 84.19 94 THR B O 1
ATOM 1531 N N . ARG B 1 95 ? 11.844 24.984 15.742 1 85.88 95 ARG B N 1
ATOM 1532 C CA . ARG B 1 95 ? 12.359 23.719 16.266 1 85.88 95 ARG B CA 1
ATOM 1533 C C . ARG B 1 95 ? 11.297 22.625 16.188 1 85.88 95 ARG B C 1
ATOM 1535 O O . ARG B 1 95 ? 11.602 21.484 15.852 1 85.88 95 ARG B O 1
ATOM 1542 N N . GLN B 1 96 ? 10.086 22.984 16.531 1 84.44 96 GLN B N 1
ATOM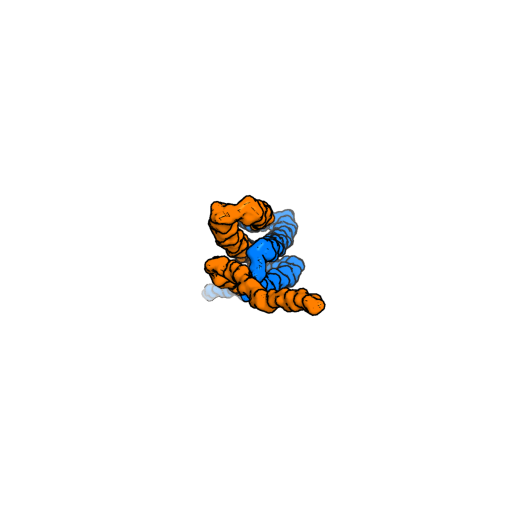 1543 C CA . GLN B 1 96 ? 8.984 22.031 16.453 1 84.44 96 GLN B CA 1
ATOM 1544 C C . GLN B 1 96 ? 8.75 21.578 15.008 1 84.44 96 GLN B C 1
ATOM 1546 O O . GLN B 1 96 ? 8.562 20.391 14.75 1 84.44 96 GLN B O 1
ATOM 1551 N N . ALA B 1 97 ? 8.805 22.531 14.117 1 83.75 97 ALA B N 1
ATOM 1552 C CA . ALA B 1 97 ? 8.617 22.219 12.703 1 83.75 97 ALA B CA 1
ATOM 1553 C C . ALA B 1 97 ? 9.727 21.297 12.195 1 83.75 97 ALA B C 1
ATOM 1555 O O . ALA B 1 97 ? 9.461 20.359 11.445 1 83.75 97 ALA B O 1
ATOM 1556 N N . LEU B 1 98 ? 10.914 21.547 12.602 1 85.19 98 LEU B N 1
ATOM 1557 C CA . LEU B 1 98 ? 12.062 20.734 12.211 1 85.19 98 LEU B CA 1
ATOM 1558 C C . LEU B 1 98 ? 11.938 19.312 12.758 1 85.19 98 LEU B C 1
ATOM 1560 O O . LEU B 1 98 ? 12.25 18.344 12.062 1 85.19 98 LEU B O 1
ATOM 1564 N N . ALA B 1 99 ? 11.492 19.219 13.984 1 87.62 99 ALA B N 1
ATOM 1565 C CA . ALA B 1 99 ? 11.312 17.906 14.602 1 87.62 99 ALA B CA 1
ATOM 1566 C C . ALA B 1 99 ? 10.25 17.094 13.859 1 87.62 99 ALA B C 1
ATOM 1568 O O . ALA B 1 99 ? 10.438 15.898 13.609 1 87.62 99 ALA B O 1
ATOM 1569 N N . GLU B 1 100 ? 9.18 17.75 13.508 1 85.75 100 GLU B N 1
ATOM 1570 C CA . GLU B 1 100 ? 8.117 17.094 12.75 1 85.75 100 GLU B CA 1
ATOM 1571 C C . GLU B 1 100 ? 8.609 16.672 11.375 1 85.75 100 GLU B C 1
ATOM 1573 O O . GLU B 1 100 ? 8.312 15.562 10.914 1 85.75 100 GLU B O 1
ATOM 1578 N N . PHE B 1 101 ? 9.391 17.531 10.812 1 86.81 101 PHE B N 1
ATOM 1579 C CA . PHE B 1 101 ? 9.945 17.234 9.5 1 86.81 101 PHE B CA 1
ATOM 1580 C C . PHE B 1 101 ? 10.859 16.016 9.57 1 86.81 101 PHE B C 1
ATOM 1582 O O . PHE B 1 101 ? 10.789 15.125 8.719 1 86.81 101 PHE B O 1
ATOM 1589 N N . LYS B 1 102 ? 11.656 15.883 10.547 1 89.88 102 LYS B N 1
ATOM 1590 C CA . LYS B 1 102 ? 12.555 14.742 10.711 1 89.88 102 LYS B CA 1
ATOM 1591 C C . LYS B 1 102 ? 11.773 13.445 10.883 1 89.88 102 LYS B C 1
ATOM 1593 O O . LYS B 1 102 ? 12.133 12.414 10.305 1 89.88 102 LYS B O 1
ATOM 1598 N N . THR B 1 103 ? 10.758 13.469 11.625 1 90.31 103 THR B N 1
ATOM 1599 C CA . THR B 1 103 ? 9.914 12.297 11.844 1 90.31 103 THR B CA 1
ATOM 1600 C C . THR B 1 103 ? 9.242 11.859 10.547 1 90.31 103 THR B C 1
ATOM 1602 O O . THR B 1 103 ? 9.266 10.68 10.188 1 90.31 103 THR B O 1
ATOM 1605 N N . LEU B 1 104 ? 8.727 12.844 9.797 1 93.12 104 LEU B N 1
ATOM 1606 C CA . LEU B 1 104 ? 7.996 12.562 8.57 1 93.12 104 LEU B CA 1
ATOM 1607 C C . LEU B 1 104 ? 8.93 12.031 7.492 1 93.12 104 LEU B C 1
ATOM 1609 O O . LEU B 1 104 ? 8.531 11.203 6.668 1 93.12 104 LEU B O 1
ATOM 1613 N N . ALA B 1 105 ? 10.141 12.484 7.5 1 89.19 105 ALA B N 1
ATOM 1614 C CA . ALA B 1 105 ? 11.125 12.086 6.5 1 89.19 105 ALA B CA 1
ATOM 1615 C C . ALA B 1 105 ? 11.398 10.586 6.57 1 89.19 105 ALA B C 1
ATOM 1617 O O . ALA B 1 105 ? 11.766 9.969 5.566 1 89.19 105 ALA B O 1
ATOM 1618 N N . LYS B 1 106 ? 11.141 9.977 7.707 1 90.75 106 LYS B N 1
ATOM 1619 C CA . LYS B 1 106 ? 11.359 8.547 7.871 1 90.75 106 LYS B CA 1
ATOM 1620 C C . LYS B 1 106 ? 10.336 7.734 7.078 1 90.75 106 LYS B C 1
ATOM 1622 O O . LYS B 1 106 ? 10.547 6.551 6.812 1 90.75 106 LYS B O 1
ATOM 1627 N N . TYR B 1 107 ? 9.273 8.438 6.754 1 91.44 107 TYR B N 1
ATOM 1628 C CA . TYR B 1 107 ? 8.195 7.719 6.094 1 91.44 107 TYR B CA 1
ATOM 1629 C C . TYR B 1 107 ? 8.18 8 4.598 1 91.44 107 TYR B C 1
ATOM 1631 O O . TYR B 1 107 ? 7.277 7.562 3.883 1 91.44 107 TYR B O 1
ATOM 1639 N N . LEU B 1 108 ? 9.133 8.773 4.164 1 86.5 108 LEU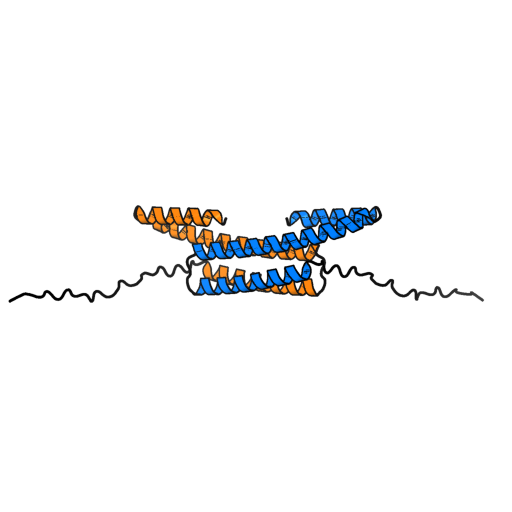 B N 1
ATOM 1640 C CA . LEU B 1 108 ? 9.242 9.055 2.74 1 86.5 108 LEU B CA 1
ATOM 1641 C C . LEU B 1 108 ? 10.109 8.008 2.045 1 86.5 108 LEU B C 1
ATOM 1643 O O . LEU B 1 108 ? 11.016 7.441 2.656 1 86.5 108 LEU B O 1
#

Radius of gyration: 28.24 Å; Cα contacts (8 Å, |Δi|>4): 161; chains: 2; bounding box: 31×91×108 Å

Organism: Methylorubrum extorquens (strain ATCC 14718 / DSM 1338 / JCM 2805 / NCIMB 9133 / AM1) (NCBI:txid272630)

InterPro domains:
  IPR003735 Metal-sensitive transcriptional repressor [PF02583] (27-104)
  IPR003735 Metal-sensitive transcriptional repressor [PTHR33677] (16-105)
  IPR038390 Metal-sensitive repressor, helix protomer superfamily [G3DSA:1.20.58.1000] (9-108)

Foldseek 3Di:
DPCPPPPPPPPPDDPCVVVPPPQPCVVVLVVLVVVLVVLVVVLVVCVVVPHDPVVSVVSVVVSVVSNLVSLVVVLVSLLVVLVVDLVVDDPVSVVVSVVSNVVSVVSD/DPCPPPPPPPPPDPPCVVVPPPQPCVVVLVVLVVVLVVLVVVLVVCVVVPHDPVVSVVSVVVSVVSNLVSLVVVLVSLLVVLVVDLVVDDPVSVVVSVVSNVVSVVSD

Secondary structure (DSSP, 8-state):
-----------------------TTHHHHHHHHHHHHHHHHHHHHHHHTT--HHHHHHHHHHHHHHHHHHHHHHHHHHHHHHHHHHHHS-HHHHHHHHHHHHHHHTT-/-----------------------TTHHHHHHHHHHHHHHHHHHHHHHHTT--HHHHHHHHHHHHHHHHHHHHHHHHHHHHHHHHHHHHS-HHHHHHHHHHHHHHHTT-

pLDDT: mean 79.91, std 22.54, range [30.69, 98.75]

Solvent-accessible surface area (backbone atoms only — not comparable to full-atom values): 12421 Å² total; per-residue (Å²): 136,82,78,74,75,75,73,79,73,68,66,70,77,67,74,75,74,62,76,76,67,69,51,89,52,49,65,58,41,44,53,52,51,54,50,43,40,51,51,52,53,50,48,47,52,38,56,76,71,59,56,59,65,68,58,49,42,52,52,48,47,52,46,40,50,51,48,50,50,43,42,47,52,52,51,50,54,48,49,56,54,37,51,56,45,21,74,73,40,54,74,68,46,33,50,51,37,51,53,52,49,57,58,50,54,74,69,102,135,83,78,73,74,74,73,79,70,69,65,72,74,68,76,75,76,62,75,75,69,67,51,89,52,48,64,57,40,44,53,52,51,52,49,43,41,52,50,51,52,50,49,45,52,38,55,75,71,61,55,58,64,66,58,51,43,51,52,48,46,52,45,38,50,52,47,52,50,43,41,49,51,52,50,51,53,48,48,56,54,37,53,57,46,21,74,73,41,53,73,67,47,32,51,51,36,50,52,52,47,56,60,50,54,72,70,103

Nearest PDB structures (foldseek):
  5fmn-assembly1_B  TM=8.715E-01  e=3.364E-04  Synechocystis sp. PCC 6803
  7mq1-assembly1_B  TM=8.074E-01  e=8.945E-03  Streptococcus pneumoniae D39
  4adz-assembly1_A-2  TM=8.006E-01  e=1.429E-02  Streptomyces lividans
  5lcy-assembly1_C  TM=8.049E-01  e=2.422E-02  Salmonella enterica subsp. enterica serovar Typhimurium
  5lbm-assembly1_D  TM=6.228E-01  e=1.324E-01  Escherichia coli O157:H7

=== Feature glossary ===
The record interleaves many kinds of information about one protein. Here is each kind framed as the question it answers.

Q: What are the backbone torsion angles?
A: φ (phi) and ψ (psi) are the two rotatable backbone dihedrals per residue: φ is the C(i-1)–N–Cα–C torsion, ψ is the N–Cα–C–N(i+1) torsion, both in degrees on (−180°, 180°]. α-helical residues cluster near (−60°, −45°); β-strand residues near (−120°, +130°). A Ramachandran plot is simply a scatter of (φ, ψ) for every residue.

Q: What is the amino-acid chain?
A: This is the polypeptide sequence — one letter per residue, N-terminus first. Length ranges from a few dozen residues for small domains to over a thousand for large multi-domain proteins.

Q: How mobile is each atom in the crystal?
A: For experimental (PDB) structures, the B-factor (temperature factor) quantifies the positional spread of each atom in the crystal — a combination of thermal vibration and static disorder — in units of Å². High B-factors mark flexible loops or poorly resolved regions; low B-factors mark the rigid, well-ordered core.

Q: Are the domains correctly placed relative to each other?
A: Predicted Aligned Error (PAE) is an AlphaFold confidence matrix: entry (i, j) is the expected error in the position of residue j, in ångströms, when the prediction is superimposed on the true structure at residue i. Low PAE within a block of residues means that block is internally rigid and well-predicted; high PAE between two blocks means their relative placement is uncertain even if each block individually is confident.

Q: How confident is the AlphaFold model at each residue?
A: pLDDT is the predicted lDDT-Cα score: AlphaFold's confidence that the local environment of each residue (all inter-atomic distances within 15 Å) is correctly placed. It is a per-residue number between 0 and 100, with higher meaning more reliable.

Q: What family and function is it annotated with?
A: Functional annotations link the protein to curated databases. InterPro entries identify conserved domains and families by matching the sequence against member-database signatures (Pfam, PROSITE, CDD, …). Gene Ontology (GO) terms describe molecular function, biological process, and cellular component in a controlled vocabulary. CATH places the structure in a hierarchical fold classification (Class/Architecture/Topology/Homologous-superfamily). The organism is the source species.

Q: How big and how compact is the whole molecule?
A: Three whole-structure scalars: the radius of gyration (RMS distance of Cα from centroid, in Å), the count of Cα–Cα contacts (pairs closer than 8 Å and separated by more than four residues in sequence — i.e. tertiary, not local, contacts), and the bounding-box dimensions. Together they distinguish compact globular folds from extended fibres or disordered chains.

Q: What known structures does this most resemble?
A: The Foldseek neighbor list gives the closest experimentally determined structures in the PDB, ranked by structural alignment. TM-score near 1 means near-identical fold; near 0.3 means only rough topology match. This is how one finds what a novel AlphaFold prediction most resembles in the solved-structure universe.

Q: Which residues are buried vs exposed?
A: SASA measures how much of the protein is reachable by solvent. It is computed by rolling a water-sized probe over the atomic surface and summing the exposed area (Å²). Per-residue SASA distinguishes core (buried, low SASA) from surface (exposed, high SASA) residues; total SASA is a whole-molecule size measure.

Q: Which residues are in helices, strands, or loops?
A: Eight-state secondary structure (DSSP): H is the canonical α-helix, G the tighter 3₁₀-helix, I the wider π-helix; E/B are β-structure, T and S are turns and bends, and '-' is everything else. DSSP derives these from the pattern of main-chain N–H···O=C hydrogen bonds, not from the sequence.

Q: Where is each backbone atom in 3D?
A: Structure coordinates are given as an mmCIF _atom_site loop: one row per atom with element, residue name, chain id, sequence number, and x/y/z position in Å. Only the four main-chain atoms per residue are included here; side chains are omitted to keep the record compact.

Q: What if only a Cα trace is available?
A: Three-state secondary structure (P-SEA) collapses the eight DSSP classes into helix (a), strand (b), and coil (c). P-SEA assigns these from Cα geometry alone — distances and angles — without requiring backbone oxygens, so it works on any Cα trace.

Q: What do the rendered images show?
A: The six renders are orthographic views along the three Cartesian axes in both directions. Representation (cartoon, sticks, or surface) and color scheme (sequence-rainbow or by-chain) vary across proteins so the training set covers all the common visualization conventions.

Q: What does the local fold look like, residue by residue?
A: Foldseek's 3Di representation compresses backbone geometry into a per-residue letter drawn from a learned twenty-state alphabet. It captures the tertiary interaction pattern around each residue — which residues are packed against it in space, regardless of where they are in sequence.

Q: What do the diagnostic plots show?
A: The contact map is a binary N×N matrix image: pixel (i, j) is dark where Cα_i and Cα_j are within 8 Å and |i−j|>4. Because the |i−j|>4 filter removes local helical contacts, off-diagonal stripes parallel to the main diagonal indicate parallel β-sheets; stripes perpendicular to it indicate antiparallel β-sheets. The Ramachandran plot scatters every residue's (φ, ψ) pair against the sterically allowed regions. The PAE heatmap renders the predicted-aligned-error matrix.